Protein AF-0000000084559891 (afdb_homodimer)

pLDDT: mean 79.76, std 29.2, range [25.28, 98.94]

Structure (mmCIF, N/CA/C/O backbone):
data_AF-0000000084559891-model_v1
#
loop_
_entity.id
_entity.type
_entity.pdbx_description
1 polymer 'Uncharacterized protein'
#
loop_
_atom_site.group_PDB
_atom_site.id
_atom_site.type_symbol
_atom_site.label_atom_id
_atom_site.label_alt_id
_atom_site.label_comp_id
_atom_site.label_asym_id
_atom_site.label_entity_id
_atom_site.label_seq_id
_atom_site.pdbx_PDB_ins_code
_atom_site.Cartn_x
_atom_site.Cartn_y
_atom_site.Cartn_z
_atom_site.occupancy
_atom_site.B_iso_or_equiv
_atom_site.auth_seq_id
_atom_site.auth_comp_id
_atom_site.auth_asym_id
_atom_site.auth_atom_id
_atom_site.pdbx_PDB_model_num
ATOM 1 N N . MET A 1 1 ? 33.188 -39.812 98 1 27.23 1 MET A N 1
ATOM 2 C CA . MET A 1 1 ? 33.719 -39.062 96.875 1 27.23 1 MET A CA 1
ATOM 3 C C . MET A 1 1 ? 32.594 -38.375 96.062 1 27.23 1 MET A C 1
ATOM 5 O O . MET A 1 1 ? 31.562 -38.969 95.812 1 27.23 1 MET A O 1
ATOM 9 N N . LEU A 1 2 ? 32.625 -37.062 95.938 1 32.94 2 LEU A N 1
ATOM 10 C CA . LEU A 1 2 ? 31.688 -35.969 95.875 1 32.94 2 LEU A CA 1
ATOM 11 C C . LEU A 1 2 ? 31.062 -35.844 94.5 1 32.94 2 LEU A C 1
ATOM 13 O O . LEU A 1 2 ? 30.234 -34.969 94.25 1 32.94 2 LEU A O 1
ATOM 17 N N . PRO A 1 3 ? 31.203 -36.812 93.562 1 26.8 3 PRO A N 1
ATOM 18 C CA . PRO A 1 3 ? 31.5 -36.219 92.25 1 26.8 3 PRO A CA 1
ATOM 19 C C . PRO A 1 3 ? 30.328 -35.375 91.688 1 26.8 3 PRO A C 1
ATOM 21 O O . PRO A 1 3 ? 30.531 -34.25 91.25 1 26.8 3 PRO A O 1
ATOM 24 N N . ILE A 1 4 ? 29.344 -36 90.938 1 34.09 4 ILE A N 1
ATOM 25 C CA . ILE A 1 4 ? 29.016 -35.75 89.562 1 34.09 4 ILE A CA 1
ATOM 26 C C . ILE A 1 4 ? 27.969 -34.625 89.438 1 34.09 4 ILE A C 1
ATOM 28 O O . ILE A 1 4 ? 26.906 -34.719 90.062 1 34.09 4 ILE A O 1
ATOM 32 N N . GLY A 1 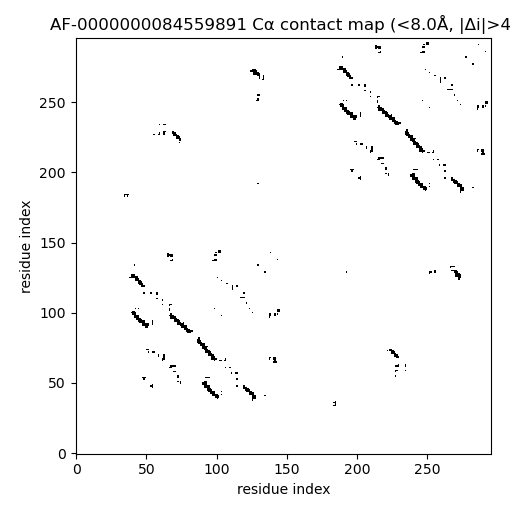5 ? 28.359 -33.438 89.188 1 30.89 5 GLY A N 1
ATOM 33 C CA . GLY A 1 5 ? 27.875 -32.062 89 1 30.89 5 GLY A CA 1
ATOM 34 C C . GLY A 1 5 ? 26.828 -31.969 87.875 1 30.89 5 GLY A C 1
ATOM 35 O O . GLY A 1 5 ? 27.125 -32.125 86.688 1 30.89 5 GLY A O 1
ATOM 36 N N . ARG A 1 6 ? 25.703 -32.719 87.875 1 33.41 6 ARG A N 1
ATOM 37 C CA . ARG A 1 6 ? 24.766 -32.812 86.75 1 33.41 6 ARG A CA 1
ATOM 38 C C . ARG A 1 6 ? 24.281 -31.438 86.312 1 33.41 6 ARG A C 1
ATOM 40 O O . ARG A 1 6 ? 23.625 -30.734 87.125 1 33.41 6 ARG A O 1
ATOM 47 N N . THR A 1 7 ? 25.125 -30.672 85.5 1 32.25 7 THR A N 1
ATOM 48 C CA . THR A 1 7 ? 24.906 -29.328 85 1 32.25 7 THR A CA 1
ATOM 49 C C . THR A 1 7 ? 23.562 -29.219 84.312 1 32.25 7 THR A C 1
ATOM 51 O O . THR A 1 7 ? 23.25 -30.062 83.438 1 32.25 7 THR A O 1
ATOM 54 N N . PHE A 1 8 ? 22.5 -28.641 84.875 1 33.22 8 PHE A N 1
ATOM 55 C CA . PHE A 1 8 ? 21.125 -28.312 84.5 1 33.22 8 PHE A CA 1
ATOM 56 C C . PHE A 1 8 ? 21.094 -27.422 83.25 1 33.22 8 PHE A C 1
ATOM 58 O O . PHE A 1 8 ? 21.516 -26.266 83.312 1 33.22 8 PHE A O 1
ATOM 65 N N . PHE A 1 9 ? 21.562 -27.953 82 1 31.22 9 PHE A N 1
ATOM 66 C CA . PHE A 1 9 ? 21.625 -27.125 80.812 1 31.22 9 PHE A CA 1
ATOM 67 C C . PHE A 1 9 ? 20.266 -26.5 80.5 1 31.22 9 PHE A C 1
ATOM 69 O O . PHE A 1 9 ? 19.266 -27.203 80.438 1 31.22 9 PHE A O 1
ATOM 76 N N . LEU A 1 10 ? 19.953 -25.25 81 1 31.03 10 LEU A N 1
ATOM 77 C CA . LEU A 1 10 ? 18.859 -24.312 80.75 1 31.03 10 LEU A CA 1
ATOM 78 C C . LEU A 1 10 ? 18.625 -24.078 79.25 1 31.03 10 LEU A C 1
ATOM 80 O O . LEU A 1 10 ? 19.5 -23.547 78.562 1 31.03 10 LEU A O 1
ATOM 84 N N . SER A 1 11 ? 18.078 -25.047 78.5 1 28.86 11 SER A N 1
ATOM 85 C CA . SER A 1 11 ? 17.781 -24.938 77.062 1 28.86 11 SER A CA 1
ATOM 86 C C . SER A 1 11 ? 16.922 -23.734 76.75 1 28.86 11 SER A C 1
ATOM 88 O O . SER A 1 11 ? 15.875 -23.531 77.375 1 28.86 11 SER A O 1
ATOM 90 N N . ALA A 1 12 ? 17.516 -22.547 76.5 1 31.31 12 ALA A N 1
ATOM 91 C CA . ALA A 1 12 ? 17 -21.25 76.062 1 31.31 12 ALA A CA 1
ATOM 92 C C . ALA A 1 12 ? 16.062 -21.422 74.875 1 31.31 12 ALA A C 1
ATOM 94 O O . ALA A 1 12 ? 16.438 -21.984 73.812 1 31.31 12 ALA A O 1
ATOM 95 N N . PHE A 1 13 ? 14.734 -21.688 75 1 31.66 13 PHE A N 1
ATOM 96 C CA . PHE A 1 13 ? 13.648 -21.734 74.062 1 31.66 13 PHE A CA 1
ATOM 97 C C . PHE A 1 13 ? 13.586 -20.453 73.25 1 31.66 13 PHE A C 1
ATOM 99 O O . PHE A 1 13 ? 13.266 -19.391 73.75 1 31.66 13 PHE A O 1
ATOM 106 N N . ILE A 1 14 ? 14.547 -20.219 72.312 1 31.77 14 ILE A N 1
ATOM 107 C CA . ILE A 1 14 ? 14.547 -19.062 71.438 1 31.77 14 ILE A CA 1
ATOM 108 C C . ILE A 1 14 ? 13.203 -18.969 70.75 1 31.77 14 ILE A C 1
ATOM 110 O O . ILE A 1 14 ? 12.797 -19.906 70 1 31.77 14 ILE A O 1
ATOM 114 N N . LEU A 1 15 ? 12.172 -18.344 71.375 1 30.77 15 LEU A N 1
ATOM 115 C CA . LEU A 1 15 ? 10.891 -17.922 70.812 1 30.77 15 LEU A CA 1
ATOM 116 C C . LEU A 1 15 ? 11.086 -17.219 69.438 1 30.77 15 LEU A C 1
ATOM 118 O O . LEU A 1 15 ? 11.719 -16.156 69.375 1 30.77 15 LEU A O 1
ATOM 122 N N . GLY A 1 16 ? 11.484 -18 68.438 1 28.14 16 GLY A N 1
ATOM 123 C CA . GLY A 1 16 ? 11.547 -17.5 67.062 1 28.14 16 GLY A CA 1
ATOM 124 C C . GLY A 1 16 ? 10.312 -16.719 66.688 1 28.14 16 GLY A C 1
ATOM 125 O O . GLY A 1 16 ? 9.203 -17.266 66.688 1 28.14 16 GLY A O 1
ATOM 126 N N . VAL A 1 17 ? 10.086 -15.453 67.188 1 30.53 17 VAL A N 1
ATOM 127 C CA . VAL A 1 17 ? 9.117 -14.477 66.688 1 30.53 17 VAL A CA 1
ATOM 128 C C . VAL A 1 17 ? 9.086 -14.492 65.188 1 30.53 17 VAL A C 1
ATOM 130 O O . VAL A 1 17 ? 10.102 -14.219 64.5 1 30.53 17 VAL A O 1
ATOM 133 N N . THR A 1 18 ? 8.461 -15.508 64.562 1 30.22 18 THR A N 1
ATOM 134 C CA . THR A 1 18 ? 8.172 -15.508 63.125 1 30.22 18 THR A CA 1
ATOM 135 C C . THR A 1 18 ? 7.566 -14.172 62.688 1 30.22 18 THR A C 1
ATOM 137 O O . THR A 1 18 ? 6.543 -13.742 63.219 1 30.22 18 THR A O 1
ATOM 140 N N . ARG A 1 19 ? 8.398 -13.094 62.562 1 27.44 19 ARG A N 1
ATOM 141 C CA . ARG A 1 19 ? 8.031 -11.867 61.875 1 27.44 19 ARG A CA 1
ATOM 142 C C . ARG A 1 19 ? 7.215 -12.172 60.625 1 27.44 19 ARG A C 1
ATOM 144 O O . ARG A 1 19 ? 7.715 -12.797 59.688 1 27.44 19 ARG A O 1
ATOM 151 N N . ARG A 1 20 ? 5.918 -12.531 60.781 1 27.78 20 ARG A N 1
ATOM 152 C CA . ARG A 1 20 ? 4.988 -12.508 59.656 1 27.78 20 ARG A CA 1
ATOM 153 C C . ARG A 1 20 ? 5.137 -11.227 58.844 1 27.78 20 ARG A C 1
ATOM 155 O O . ARG A 1 20 ? 4.77 -10.141 59.312 1 27.78 20 ARG A O 1
ATOM 162 N N . THR A 1 21 ? 6.332 -10.93 58.312 1 28.53 21 THR A N 1
ATOM 163 C CA . THR A 1 21 ? 6.406 -9.844 57.344 1 28.53 21 THR A CA 1
ATOM 164 C C . THR A 1 21 ? 5.262 -9.938 56.344 1 28.53 21 THR A C 1
ATOM 166 O O . THR A 1 21 ? 5.109 -10.953 55.656 1 28.53 21 THR A O 1
ATOM 169 N N . TYR A 1 22 ? 4.043 -9.484 56.75 1 25.28 22 TYR A N 1
ATOM 170 C CA . TYR A 1 22 ? 2.959 -9.195 55.844 1 25.28 22 TYR A CA 1
ATOM 171 C C . TYR A 1 22 ? 3.486 -8.484 54.594 1 25.28 22 TYR A C 1
ATOM 173 O O . TYR A 1 22 ? 3.998 -7.363 54.688 1 25.28 22 TYR A O 1
ATOM 181 N N . CYS A 1 23 ? 4.348 -9.18 53.812 1 27 23 CYS A N 1
ATOM 182 C CA . CYS A 1 23 ? 4.684 -8.641 52.5 1 27 23 CYS A CA 1
ATOM 183 C C . CYS A 1 23 ? 3.449 -8.062 51.812 1 27 23 CYS A C 1
ATOM 185 O O . CYS A 1 23 ? 2.529 -8.805 51.438 1 27 23 CYS A O 1
ATOM 187 N N . ILE A 1 24 ? 2.881 -6.973 52.406 1 27.27 24 ILE A N 1
ATOM 188 C CA . ILE A 1 24 ? 1.934 -6.219 51.594 1 27.27 24 ILE A CA 1
ATOM 189 C C . ILE A 1 24 ? 2.418 -6.18 50.156 1 27.27 24 ILE A C 1
ATOM 191 O O . ILE A 1 24 ? 3.463 -5.598 49.844 1 27.27 24 ILE A O 1
ATOM 195 N N . ALA A 1 25 ? 2.508 -7.328 49.531 1 26.28 25 ALA A N 1
ATOM 196 C CA . ALA A 1 25 ? 2.646 -7.254 48.062 1 26.28 25 ALA A CA 1
ATOM 197 C C . ALA A 1 25 ? 1.756 -6.156 47.5 1 26.28 25 ALA A C 1
ATOM 199 O O . ALA A 1 25 ? 0.539 -6.168 47.688 1 26.28 25 ALA A O 1
ATOM 200 N N . SER A 1 26 ? 2.223 -4.871 47.656 1 28.17 26 SER A N 1
ATOM 201 C CA . SER A 1 26 ? 1.652 -3.863 46.75 1 28.17 26 SER A CA 1
ATOM 202 C C . SER A 1 26 ? 1.294 -4.461 45.406 1 28.17 26 SER A C 1
ATOM 204 O O . SER A 1 26 ? 2.107 -5.16 44.781 1 28.17 26 SER A O 1
ATOM 206 N N . GLU A 1 27 ? 0.107 -5.066 45.312 1 29.59 27 GLU A N 1
ATOM 207 C CA . GLU A 1 27 ? -0.463 -5.227 43.969 1 29.59 27 GLU A CA 1
ATOM 208 C C . GLU A 1 27 ? -0.089 -4.059 43.062 1 29.59 27 GLU A C 1
ATOM 210 O O . GLU A 1 27 ? -0.62 -2.955 43.219 1 29.59 27 GLU A O 1
ATOM 215 N N . ILE A 1 28 ? 1.209 -3.773 43 1 27.91 28 ILE A N 1
ATOM 216 C CA . ILE A 1 28 ? 1.466 -2.906 41.875 1 27.91 28 ILE A CA 1
ATOM 217 C C . ILE A 1 28 ? 0.58 -3.32 40.688 1 27.91 28 ILE A C 1
ATOM 219 O O . ILE A 1 28 ? 0.614 -4.473 40.25 1 27.91 28 ILE A O 1
ATOM 223 N N . MET A 1 29 ? -0.714 -2.91 40.75 1 26.64 29 MET A N 1
ATOM 224 C CA . MET A 1 29 ? -1.503 -2.916 39.5 1 26.64 29 MET A CA 1
ATOM 225 C C . MET A 1 29 ? -0.603 -2.783 38.281 1 26.64 29 MET A C 1
ATOM 227 O O . MET A 1 29 ? 0.068 -1.765 38.125 1 26.64 29 MET A O 1
ATOM 231 N N . SER A 1 30 ? 0.145 -3.836 38.062 1 30.47 30 SER A N 1
ATOM 232 C CA . SER A 1 30 ? 0.613 -3.838 36.656 1 30.47 30 SER A CA 1
ATOM 233 C C . SER A 1 30 ? -0.399 -3.174 35.75 1 30.47 30 SER A C 1
ATOM 235 O O . SER A 1 30 ? -1.54 -3.629 35.625 1 30.47 30 SER A O 1
ATOM 237 N N . SER A 1 31 ? -0.641 -1.943 35.938 1 28.7 31 SER A N 1
ATOM 238 C CA . SER A 1 31 ? -1.272 -1.304 34.781 1 28.7 31 SER A CA 1
ATOM 239 C C . SER A 1 31 ? -0.83 -1.954 33.5 1 28.7 31 SER A C 1
ATOM 241 O O . SER A 1 31 ? 0.358 -1.955 33.156 1 28.7 31 SER A O 1
ATOM 243 N N . GLU A 1 32 ? -1.376 -3.199 33.344 1 30.28 32 GLU A N 1
ATOM 244 C CA . GLU A 1 32 ? -1.353 -3.568 31.938 1 30.28 32 GLU A CA 1
ATOM 245 C C . GLU A 1 32 ? -1.446 -2.336 31.047 1 30.28 32 GLU A C 1
ATOM 247 O O . GLU A 1 32 ? -2.461 -1.635 31.047 1 30.28 32 GLU A O 1
ATOM 252 N N . ILE A 1 33 ? -0.578 -1.489 31.203 1 29.47 33 ILE A N 1
ATOM 253 C CA . ILE A 1 33 ? -0.497 -0.636 30.031 1 29.47 33 ILE A CA 1
ATOM 254 C C . ILE A 1 33 ? -0.924 -1.424 28.797 1 29.47 33 ILE A C 1
ATOM 256 O O . ILE A 1 33 ? -0.263 -2.391 28.406 1 29.47 33 ILE A O 1
ATOM 260 N N . ASN A 1 34 ? -2.199 -1.775 28.719 1 29.5 34 ASN A N 1
ATOM 261 C CA . ASN A 1 34 ? -2.768 -2.057 27.406 1 29.5 34 ASN A CA 1
ATOM 262 C C . ASN A 1 34 ? -2.066 -1.259 26.312 1 29.5 34 ASN A C 1
ATOM 264 O O . ASN A 1 34 ? -2.336 -0.069 26.125 1 29.5 34 ASN A O 1
ATOM 268 N N . ALA A 1 35 ? -0.892 -1.24 26.328 1 31.28 35 ALA A N 1
ATOM 269 C CA . ALA A 1 35 ? -0.361 -0.977 24.984 1 31.28 35 ALA A CA 1
ATOM 270 C C . ALA A 1 35 ? -1.366 -1.371 23.906 1 31.28 35 ALA A C 1
ATOM 272 O O . ALA A 1 35 ? -1.545 -2.557 23.625 1 31.28 35 ALA A O 1
ATOM 273 N N . THR A 1 36 ? -2.562 -0.928 23.969 1 33.16 36 THR A N 1
ATOM 274 C CA . THR A 1 36 ? -3.402 -1.017 22.781 1 33.16 36 THR A CA 1
ATOM 275 C C . THR A 1 36 ? -2.547 -1.045 21.516 1 33.16 36 THR A C 1
ATOM 277 O O . THR A 1 36 ? -2.043 -0.009 21.078 1 33.16 36 THR A O 1
ATOM 280 N N . ASN A 1 37 ? -1.515 -1.591 21.5 1 41.03 37 ASN A N 1
ATOM 281 C CA . ASN A 1 37 ? -1.013 -1.949 20.188 1 41.03 37 ASN A CA 1
ATOM 282 C C . ASN A 1 37 ? -2.137 -2.004 19.156 1 41.03 37 ASN A C 1
ATOM 284 O O . ASN A 1 37 ? -2.852 -3.004 19.062 1 41.03 37 ASN A O 1
ATOM 288 N N . GLN A 1 38 ? -3.002 -1.072 19.172 1 47.94 38 GLN A N 1
ATOM 289 C CA . GLN A 1 38 ? -4.152 -1.061 18.266 1 47.94 38 GLN A CA 1
ATOM 290 C C . GLN A 1 38 ? -3.834 -1.785 16.969 1 47.94 38 GLN A C 1
ATOM 292 O O . GLN A 1 38 ? -3.064 -1.285 16.141 1 47.94 38 GLN A O 1
ATOM 297 N N . SER A 1 39 ? -3.686 -3.043 17.047 1 71.06 39 SER A N 1
ATOM 298 C CA . SER A 1 39 ? -3.625 -3.951 15.906 1 71.06 39 SER A CA 1
ATOM 299 C C . SER A 1 39 ? -4.566 -3.506 14.797 1 71.06 39 SER A C 1
ATOM 301 O O . SER A 1 39 ? -5.734 -3.197 15.047 1 71.06 39 SER A O 1
ATOM 303 N N . SER A 1 40 ? -3.982 -2.939 13.719 1 90.56 40 SER A N 1
ATOM 304 C CA . SER A 1 40 ? -4.758 -2.502 12.562 1 90.56 40 SER A CA 1
ATOM 305 C C . SER A 1 40 ? -5.586 -3.646 11.992 1 90.56 40 SER A C 1
ATOM 307 O O . SER A 1 40 ? -5.121 -4.789 11.93 1 90.56 40 SER A O 1
ATOM 309 N N . GLN A 1 41 ? -6.84 -3.377 11.719 1 96.19 41 GLN A N 1
ATOM 310 C CA . GLN A 1 41 ? -7.758 -4.352 11.141 1 96.19 41 GLN A CA 1
ATOM 311 C C . GLN A 1 41 ? -7.316 -4.762 9.742 1 96.19 41 GLN A C 1
ATOM 313 O O . GLN A 1 41 ? -7.605 -5.871 9.289 1 96.19 41 GLN A O 1
ATOM 318 N N . TYR A 1 42 ? -6.66 -3.875 9.109 1 98.38 42 TYR A N 1
ATOM 319 C CA . TYR A 1 42 ? -6.273 -4.094 7.723 1 98.38 42 TYR A CA 1
ATOM 320 C C . TYR A 1 42 ? -4.758 -4.012 7.562 1 98.38 42 TYR A C 1
ATOM 322 O O . TYR A 1 42 ? -4.07 -3.412 8.391 1 98.38 42 TYR A O 1
ATOM 330 N N . SER A 1 43 ? -4.242 -4.664 6.508 1 98.56 43 SER A N 1
ATOM 331 C CA . SER A 1 43 ? -2.814 -4.668 6.211 1 98.56 43 SER A CA 1
ATOM 332 C C . SER A 1 43 ? -2.561 -4.539 4.711 1 98.56 43 SER A C 1
ATOM 334 O O . SER A 1 43 ? -3.354 -5.02 3.9 1 98.56 43 SER A O 1
ATOM 336 N N . ALA A 1 44 ? -1.512 -3.879 4.398 1 98.81 44 ALA A N 1
ATOM 337 C CA . ALA A 1 44 ? -0.877 -3.977 3.088 1 98.81 44 ALA A CA 1
ATOM 338 C C . ALA A 1 44 ? 0.241 -5.016 3.094 1 98.81 44 ALA A C 1
ATOM 340 O O . ALA A 1 44 ? 1.108 -4.996 3.971 1 98.81 44 ALA A O 1
ATOM 341 N N . VAL A 1 45 ? 0.211 -5.926 2.15 1 98.88 45 VAL A N 1
ATOM 342 C CA . VAL A 1 45 ? 1.192 -7 2.09 1 98.88 45 VAL A CA 1
ATOM 343 C C . VAL A 1 45 ? 2.023 -6.875 0.815 1 98.88 45 VAL A C 1
ATOM 345 O O . VAL A 1 45 ? 1.475 -6.84 -0.289 1 98.88 45 VAL A O 1
ATOM 348 N N . TYR A 1 46 ? 3.266 -6.816 1.019 1 98.88 46 TYR A N 1
ATOM 349 C CA . TYR A 1 46 ? 4.203 -6.695 -0.093 1 98.88 46 TYR A CA 1
ATOM 350 C C . TYR A 1 46 ? 4.836 -8.039 -0.421 1 98.88 46 TYR A C 1
ATOM 352 O O . TYR A 1 46 ? 5.301 -8.75 0.475 1 98.88 46 TYR A O 1
ATOM 360 N N . VAL A 1 47 ? 4.84 -8.367 -1.688 1 98.88 47 VAL A N 1
ATOM 361 C CA . VAL A 1 47 ? 5.414 -9.602 -2.213 1 98.88 47 VAL A CA 1
ATOM 362 C C . VAL A 1 47 ? 6.195 -9.305 -3.492 1 98.88 47 VAL A C 1
ATOM 364 O O . VAL A 1 47 ? 5.688 -8.633 -4.395 1 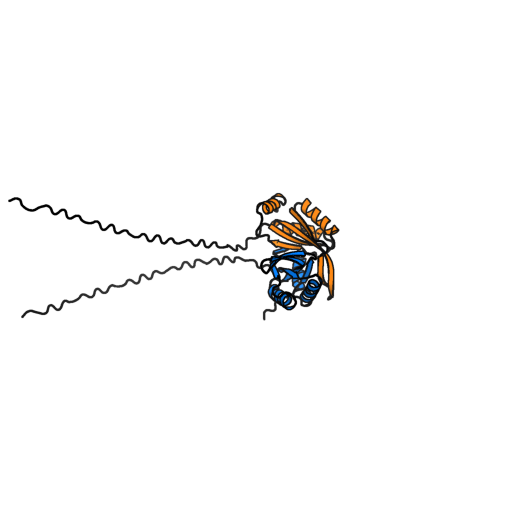98.88 47 VAL A O 1
ATOM 367 N N . THR A 1 48 ? 7.391 -9.75 -3.594 1 98.75 48 THR A N 1
ATOM 368 C CA . THR A 1 48 ? 8.109 -9.672 -4.859 1 98.75 48 THR A CA 1
ATOM 369 C C . THR A 1 48 ? 8.008 -10.992 -5.625 1 98.75 48 THR A C 1
ATOM 371 O O . THR A 1 48 ? 7.926 -12.062 -5.016 1 98.75 48 THR A O 1
ATOM 374 N N . THR A 1 49 ? 7.965 -10.898 -6.902 1 98.81 49 THR A N 1
ATOM 375 C CA . THR A 1 49 ? 7.949 -12.062 -7.785 1 98.81 49 THR A CA 1
ATOM 376 C C . THR A 1 49 ? 8.992 -11.914 -8.891 1 98.81 49 THR A C 1
ATOM 378 O O . THR A 1 49 ? 9.453 -10.805 -9.18 1 98.81 49 THR A O 1
ATOM 381 N N . PRO A 1 50 ? 9.336 -12.992 -9.594 1 98.31 50 PRO A N 1
ATOM 382 C CA . PRO A 1 50 ? 10.367 -12.906 -10.625 1 98.31 50 PRO A CA 1
ATOM 383 C C . PRO A 1 50 ? 9.93 -12.094 -11.836 1 98.31 50 PRO A C 1
ATOM 385 O O . PRO A 1 50 ? 10.773 -11.57 -12.57 1 98.31 50 PRO A O 1
ATOM 388 N N . ASN A 1 51 ? 8.602 -12.062 -12.102 1 98.25 51 ASN A N 1
ATOM 389 C CA . ASN A 1 51 ? 8.07 -11.273 -13.203 1 98.25 51 ASN A CA 1
ATOM 390 C C . ASN A 1 51 ? 6.574 -11.016 -13.031 1 98.25 51 ASN A C 1
ATOM 392 O O . ASN A 1 51 ? 5.961 -11.484 -12.07 1 98.25 51 ASN A O 1
ATOM 396 N N . GLU A 1 52 ? 6.047 -10.273 -13.969 1 98.56 52 GLU A N 1
ATOM 397 C CA . GLU A 1 52 ? 4.656 -9.852 -13.883 1 98.56 52 GLU A CA 1
ATOM 398 C C . GLU A 1 52 ? 3.707 -11.031 -14.062 1 98.56 52 GLU A C 1
ATOM 400 O O . GLU A 1 52 ? 2.633 -11.07 -13.453 1 98.56 52 GLU A O 1
ATOM 405 N N . ASP A 1 53 ? 4.07 -12 -14.891 1 98.56 53 ASP A N 1
ATOM 406 C CA . ASP A 1 53 ? 3.203 -13.148 -15.133 1 98.56 53 ASP A CA 1
ATOM 407 C C . ASP A 1 53 ? 2.975 -13.945 -13.852 1 98.56 53 ASP A C 1
ATOM 409 O O . ASP A 1 53 ? 1.842 -14.32 -13.539 1 98.56 53 ASP A O 1
ATOM 413 N N . VAL A 1 54 ? 4.055 -14.188 -13.148 1 98.81 54 VAL A N 1
ATOM 414 C CA . VAL A 1 54 ? 3.947 -14.898 -11.875 1 98.81 54 VAL A CA 1
ATOM 415 C C . VAL A 1 54 ? 3.125 -14.07 -10.891 1 98.81 54 VAL A C 1
ATOM 417 O O . VAL A 1 54 ? 2.281 -14.609 -10.172 1 98.81 54 VAL A O 1
ATOM 420 N N . ALA A 1 55 ? 3.373 -12.773 -10.852 1 98.88 55 ALA A N 1
ATOM 421 C CA . ALA A 1 55 ? 2.621 -11.875 -9.984 1 98.88 55 ALA A CA 1
ATOM 422 C C . ALA A 1 55 ? 1.124 -11.961 -10.266 1 98.88 55 ALA A C 1
ATOM 424 O O . ALA A 1 55 ? 0.317 -12.086 -9.344 1 98.88 55 ALA A O 1
ATOM 425 N N . LYS A 1 56 ? 0.772 -11.914 -11.531 1 98.81 56 LYS A N 1
ATOM 426 C CA . LYS A 1 56 ? -0.632 -11.961 -11.93 1 98.81 56 LYS A CA 1
ATOM 427 C C . LYS A 1 56 ? -1.274 -13.281 -11.508 1 98.81 56 LYS A C 1
ATOM 429 O O . LYS A 1 56 ? -2.393 -13.297 -10.984 1 98.81 56 LYS A O 1
ATOM 434 N N . LYS A 1 57 ? -0.534 -14.297 -11.719 1 98.81 57 LYS A N 1
ATOM 435 C CA . LYS A 1 57 ? -1.055 -15.609 -11.344 1 98.81 57 LYS A CA 1
ATOM 436 C C . LYS A 1 57 ? -1.347 -15.68 -9.852 1 98.81 57 LYS A C 1
ATOM 438 O O . LYS A 1 57 ? -2.428 -16.109 -9.445 1 98.81 57 LYS A O 1
ATOM 443 N N . ILE A 1 58 ? -0.449 -15.273 -9.094 1 98.88 58 ILE A N 1
ATOM 444 C CA . ILE A 1 58 ? -0.603 -15.312 -7.641 1 98.88 58 ILE A CA 1
ATOM 445 C C . ILE A 1 58 ? -1.732 -14.383 -7.215 1 98.88 58 ILE A C 1
ATOM 447 O O . ILE A 1 58 ? -2.576 -14.75 -6.395 1 98.88 58 ILE A O 1
ATOM 451 N N . ALA A 1 59 ? -1.749 -13.188 -7.766 1 98.88 59 ALA A N 1
ATOM 452 C CA . ALA A 1 59 ? -2.768 -12.203 -7.418 1 98.88 59 ALA A CA 1
ATOM 453 C C . ALA A 1 59 ? -4.164 -12.711 -7.758 1 98.88 59 ALA A C 1
ATOM 455 O O . ALA A 1 59 ? -5.098 -12.562 -6.965 1 98.88 59 ALA A O 1
ATOM 456 N N . HIS A 1 60 ? -4.285 -13.328 -8.953 1 98.81 60 HIS A N 1
ATOM 457 C CA . HIS A 1 60 ? -5.562 -13.906 -9.344 1 98.81 60 HIS A CA 1
ATOM 458 C C . HIS A 1 60 ? -6.051 -14.922 -8.32 1 98.81 60 HIS A C 1
ATOM 460 O O . HIS A 1 60 ? -7.219 -14.898 -7.922 1 98.81 60 HIS A O 1
ATOM 466 N N . GLY A 1 61 ? -5.184 -15.766 -7.93 1 98.69 61 GLY A N 1
ATOM 467 C CA . GLY A 1 61 ? -5.547 -16.781 -6.957 1 98.69 61 GLY A CA 1
ATOM 468 C C . GLY A 1 61 ? -5.945 -16.203 -5.613 1 98.69 61 GLY A C 1
ATOM 469 O O . GLY A 1 61 ? -6.934 -16.625 -5.016 1 98.69 61 GLY A O 1
ATOM 470 N N . LEU A 1 62 ? -5.184 -15.266 -5.121 1 98.88 62 LEU A N 1
ATOM 471 C CA . LEU A 1 62 ? -5.445 -14.656 -3.822 1 98.88 62 LEU A CA 1
ATOM 472 C C . LEU A 1 62 ? -6.812 -13.977 -3.807 1 98.88 62 LEU A C 1
ATOM 474 O O . LEU A 1 62 ? -7.559 -14.094 -2.83 1 98.88 62 LEU A O 1
ATOM 478 N N . VAL A 1 63 ? -7.129 -13.219 -4.859 1 98.81 63 VAL A N 1
ATOM 479 C CA . VAL A 1 63 ? -8.398 -12.508 -4.953 1 98.81 63 VAL A CA 1
ATOM 480 C C . VAL A 1 63 ? -9.539 -13.508 -5.117 1 98.81 63 VAL A C 1
ATOM 482 O O . VAL A 1 63 ? -10.578 -13.391 -4.461 1 98.81 63 VAL A O 1
ATOM 485 N N . LYS A 1 64 ? -9.336 -14.484 -5.887 1 98.19 64 LYS A N 1
ATOM 486 C CA . LYS A 1 64 ? -10.352 -15.508 -6.125 1 98.19 64 LYS A CA 1
ATOM 487 C C . LYS A 1 64 ? -10.688 -16.25 -4.836 1 98.19 64 LYS A C 1
ATOM 489 O O . LYS A 1 64 ? -11.859 -16.516 -4.555 1 98.19 64 LYS A O 1
ATOM 494 N N . GLU A 1 65 ? -9.664 -16.562 -4.078 1 97.69 65 GLU A N 1
ATOM 495 C CA . GLU A 1 65 ? -9.844 -17.328 -2.842 1 97.69 65 GLU A CA 1
ATOM 496 C C . GLU A 1 65 ? -10.234 -16.422 -1.685 1 97.69 65 GLU A C 1
ATOM 498 O O . GLU A 1 65 ? -10.328 -16.859 -0.539 1 97.69 65 GLU A O 1
ATOM 503 N N . LYS A 1 66 ? -10.375 -15.141 -1.957 1 98.06 66 LYS A N 1
ATOM 504 C CA . LYS A 1 66 ? -10.812 -14.148 -0.983 1 98.06 66 LYS A CA 1
ATOM 505 C C . LYS A 1 66 ? -9.805 -14.008 0.154 1 98.06 66 LYS A C 1
ATOM 507 O O . LYS A 1 66 ? -10.188 -13.859 1.316 1 98.06 66 LYS A O 1
ATOM 512 N N . LEU A 1 6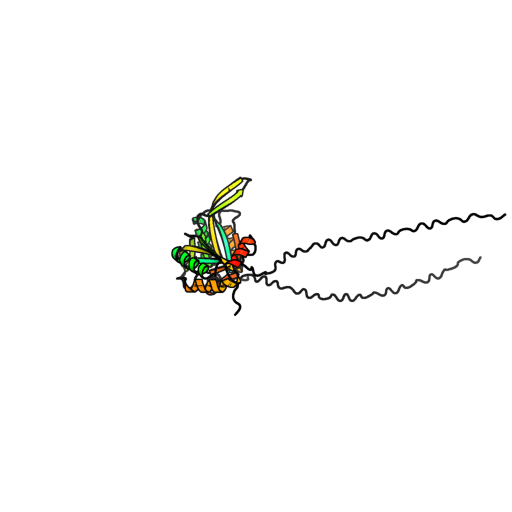7 ? -8.562 -14.133 -0.159 1 98.62 67 LEU A N 1
ATOM 513 C CA . LEU A 1 67 ? -7.484 -13.922 0.8 1 98.62 67 LEU A CA 1
ATOM 514 C C . LEU A 1 67 ? -6.984 -12.484 0.753 1 98.62 67 LEU A C 1
ATOM 516 O O . LEU A 1 67 ? -6.352 -12.016 1.7 1 98.62 67 LEU A O 1
ATOM 520 N N . ALA A 1 68 ? -7.215 -11.812 -0.349 1 98.88 68 ALA A N 1
ATOM 521 C CA . ALA A 1 68 ? -6.965 -10.391 -0.567 1 98.88 68 ALA A CA 1
ATOM 522 C C . ALA A 1 68 ? -8.125 -9.742 -1.32 1 98.88 68 ALA A C 1
ATOM 524 O O . ALA A 1 68 ? -8.734 -10.367 -2.191 1 98.88 68 ALA A O 1
ATOM 525 N N . ALA A 1 69 ? -8.391 -8.492 -0.966 1 98.81 69 ALA A N 1
ATOM 526 C CA . ALA A 1 69 ? -9.445 -7.766 -1.671 1 98.81 69 ALA A CA 1
ATOM 527 C C . ALA A 1 69 ? -8.977 -7.336 -3.061 1 98.81 69 ALA A C 1
ATOM 529 O O . ALA A 1 69 ? -9.766 -7.332 -4.012 1 98.81 69 ALA A O 1
ATOM 530 N N . CYS A 1 70 ? -7.758 -6.961 -3.117 1 98.75 70 CYS A N 1
ATOM 531 C CA . CYS A 1 70 ? -7.16 -6.52 -4.371 1 98.75 70 CYS A CA 1
ATOM 532 C C . CYS A 1 70 ? -5.637 -6.598 -4.305 1 98.75 70 CYS A C 1
ATOM 534 O O . CYS A 1 70 ? -5.07 -6.84 -3.24 1 98.75 70 CYS A O 1
ATOM 536 N N . ALA A 1 71 ? -5.016 -6.402 -5.453 1 98.88 71 ALA A N 1
ATOM 537 C CA . ALA A 1 71 ? -3.564 -6.348 -5.59 1 98.88 71 ALA A CA 1
ATOM 538 C C . ALA A 1 71 ? -3.15 -5.301 -6.621 1 98.88 71 ALA A C 1
ATOM 540 O O . ALA A 1 71 ? -3.781 -5.172 -7.672 1 98.88 71 ALA A O 1
ATOM 541 N N . ASN A 1 72 ? -2.137 -4.547 -6.246 1 98.88 72 ASN A N 1
ATOM 542 C CA . ASN A 1 72 ? -1.41 -3.715 -7.199 1 98.88 72 ASN A CA 1
ATOM 543 C C . ASN A 1 72 ? -0.065 -4.332 -7.57 1 98.88 72 ASN A C 1
ATOM 545 O O . ASN A 1 72 ? 0.709 -4.719 -6.695 1 98.88 72 ASN A O 1
ATOM 549 N N . ILE A 1 73 ? 0.201 -4.422 -8.875 1 98.94 73 ILE A N 1
ATOM 550 C CA . ILE A 1 73 ? 1.475 -4.953 -9.344 1 98.94 73 ILE A CA 1
ATOM 551 C C . 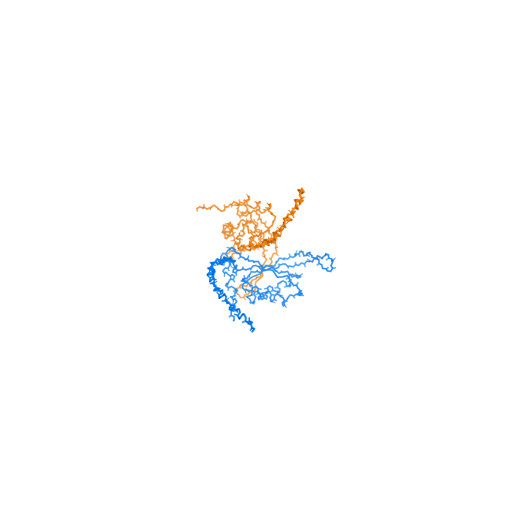ILE A 1 73 ? 2.309 -3.828 -9.953 1 98.94 73 ILE A C 1
ATOM 553 O O . ILE A 1 73 ? 1.898 -3.199 -10.93 1 98.94 73 ILE A O 1
ATOM 557 N N . ILE A 1 74 ? 3.404 -3.525 -9.344 1 98.81 74 ILE A N 1
ATOM 558 C CA . ILE A 1 74 ? 4.391 -2.57 -9.844 1 98.81 74 ILE A CA 1
ATOM 559 C C . ILE A 1 74 ? 5.438 -3.299 -10.688 1 98.81 74 ILE A C 1
ATOM 561 O O . ILE A 1 74 ? 6.215 -4.102 -10.164 1 98.81 74 ILE A O 1
ATOM 565 N N . PRO A 1 75 ? 5.504 -3 -11.938 1 98.19 75 PRO A N 1
ATOM 566 C CA . PRO A 1 75 ? 6.441 -3.717 -12.812 1 98.19 75 PRO A CA 1
ATOM 567 C C . PRO A 1 75 ? 7.848 -3.127 -12.773 1 98.19 75 PRO A C 1
ATOM 569 O O . PRO A 1 75 ? 8.055 -2.043 -12.227 1 98.19 75 PRO A O 1
ATOM 572 N N . LYS A 1 76 ? 8.867 -3.869 -13.281 1 96.88 76 LYS A N 1
ATOM 573 C CA . LYS A 1 76 ? 10.219 -3.42 -13.586 1 96.88 76 LYS A CA 1
ATOM 574 C C . LYS A 1 76 ? 10.938 -2.92 -12.336 1 96.88 76 LYS A C 1
ATOM 576 O O . LYS A 1 76 ? 11.633 -1.903 -12.375 1 96.88 76 LYS A O 1
ATOM 581 N N . VAL A 1 77 ? 10.742 -3.533 -11.305 1 98.06 77 VAL A N 1
ATOM 582 C CA . VAL A 1 77 ? 11.5 -3.27 -10.086 1 98.06 77 VAL A CA 1
ATOM 583 C C . VAL A 1 77 ? 12.867 -3.945 -10.172 1 98.06 77 VAL A C 1
ATOM 585 O O . VAL A 1 77 ? 12.969 -5.102 -10.594 1 98.06 77 VAL A O 1
ATOM 588 N N . THR A 1 78 ? 13.883 -3.225 -9.867 1 98.44 78 THR A N 1
ATOM 589 C CA . THR A 1 78 ? 15.219 -3.809 -9.766 1 98.44 78 THR A CA 1
ATOM 590 C C . THR A 1 78 ? 15.539 -4.16 -8.312 1 98.44 78 THR A C 1
ATOM 592 O O . THR A 1 78 ? 15.5 -3.297 -7.434 1 98.44 78 THR A O 1
ATOM 595 N N . SER A 1 79 ? 15.773 -5.449 -8.078 1 97.56 79 SER A N 1
ATOM 596 C CA . SER A 1 79 ? 16.156 -5.922 -6.754 1 97.56 79 SER A CA 1
ATOM 597 C C . SER A 1 79 ? 17.656 -6.176 -6.672 1 97.56 79 SER A C 1
ATOM 599 O O . SER A 1 79 ? 18.219 -6.852 -7.535 1 97.56 79 SER A O 1
ATOM 601 N N . ILE A 1 80 ? 18.312 -5.586 -5.656 1 98.5 80 ILE A N 1
ATOM 602 C CA . ILE A 1 80 ? 19.734 -5.746 -5.402 1 98.5 80 ILE A CA 1
ATOM 603 C C . ILE A 1 80 ? 19.953 -6.449 -4.062 1 98.5 80 ILE A C 1
ATOM 605 O O . ILE A 1 80 ? 19.359 -6.062 -3.053 1 98.5 80 ILE A O 1
ATOM 609 N N . TYR A 1 81 ? 20.688 -7.473 -4.059 1 96.69 81 TYR A N 1
ATOM 610 C CA . TYR A 1 81 ? 20.922 -8.266 -2.855 1 96.69 81 TYR A CA 1
ATOM 611 C C . TYR A 1 81 ? 22.219 -9.055 -2.961 1 96.69 81 TYR A C 1
ATOM 613 O O . TYR A 1 81 ? 22.797 -9.164 -4.043 1 96.69 81 TYR A O 1
ATOM 621 N N . GLU A 1 82 ? 22.719 -9.547 -1.806 1 97.12 82 GLU A N 1
ATOM 622 C CA . GLU A 1 82 ? 23.891 -10.398 -1.761 1 97.12 82 GLU A CA 1
ATOM 623 C C . GLU A 1 82 ? 23.5 -11.875 -1.695 1 97.12 82 GLU A C 1
ATOM 625 O O . GLU A 1 82 ? 22.656 -12.258 -0.892 1 97.12 82 GLU A O 1
ATOM 630 N N . TRP A 1 83 ? 24.031 -12.594 -2.623 1 92.31 83 TRP A N 1
ATOM 631 C CA . TRP A 1 83 ? 23.875 -14.047 -2.658 1 92.31 83 TRP A CA 1
ATOM 632 C C . TRP A 1 83 ? 25.188 -14.727 -3.041 1 92.31 83 TRP A C 1
ATOM 634 O O . TRP A 1 83 ? 25.797 -14.375 -4.055 1 92.31 83 TRP A O 1
ATOM 644 N N . GLU A 1 84 ? 25.625 -15.719 -2.16 1 93.81 84 GLU A N 1
ATOM 645 C CA . GLU A 1 84 ? 26.891 -16.422 -2.355 1 93.81 84 GLU A CA 1
ATOM 646 C C . GLU A 1 84 ? 28.062 -15.453 -2.486 1 93.81 84 GLU A C 1
ATOM 648 O O . GLU A 1 84 ? 28.859 -15.57 -3.41 1 93.81 84 GLU A O 1
ATOM 653 N N . ASN A 1 85 ? 27.984 -14.406 -1.77 1 96.19 85 ASN A N 1
ATOM 654 C CA . ASN A 1 85 ? 29.047 -13.422 -1.604 1 96.19 85 ASN A CA 1
ATOM 655 C C . ASN A 1 85 ? 29.188 -12.539 -2.844 1 96.19 85 ASN A C 1
ATOM 657 O O . ASN A 1 85 ? 30.25 -11.961 -3.078 1 96.19 85 ASN A O 1
ATOM 661 N N . LYS A 1 86 ? 28.188 -12.539 -3.588 1 97.56 86 LYS A N 1
ATOM 662 C CA . LYS A 1 86 ? 28.156 -11.648 -4.742 1 97.56 86 LYS A CA 1
ATOM 663 C C . LYS A 1 86 ? 26.922 -10.758 -4.711 1 97.56 86 LYS A C 1
ATOM 665 O O . LYS A 1 86 ? 25.844 -11.195 -4.285 1 97.56 86 LYS A O 1
ATOM 670 N N . ILE A 1 87 ? 27.141 -9.492 -5.219 1 97.94 87 ILE A N 1
ATOM 671 C CA . ILE A 1 87 ? 26.016 -8.594 -5.359 1 97.94 87 ILE A CA 1
ATOM 672 C C . ILE A 1 87 ? 25.234 -8.922 -6.637 1 97.94 87 ILE A C 1
ATOM 674 O O . ILE A 1 87 ? 25.828 -8.969 -7.723 1 97.94 87 ILE A O 1
ATOM 678 N N . ASN A 1 88 ? 24 -9.25 -6.484 1 97.25 88 ASN A N 1
ATOM 679 C CA . ASN A 1 88 ? 23.109 -9.602 -7.598 1 97.25 88 ASN A CA 1
ATOM 680 C C . ASN A 1 88 ? 22.094 -8.5 -7.875 1 97.25 88 ASN A C 1
ATOM 682 O O . ASN A 1 88 ? 21.734 -7.746 -6.969 1 97.25 88 ASN A O 1
ATOM 686 N N . GLU A 1 89 ? 21.734 -8.328 -9.211 1 97.81 89 GLU A N 1
ATOM 687 C CA . GLU A 1 89 ? 20.656 -7.445 -9.664 1 97.81 89 GLU A CA 1
ATOM 688 C C . GLU A 1 89 ? 19.641 -8.203 -10.523 1 97.81 89 GLU A C 1
ATOM 690 O O . GLU A 1 89 ? 20 -8.773 -11.555 1 97.81 89 GLU A O 1
ATOM 695 N N . ASP A 1 90 ? 18.375 -8.188 -10.062 1 96.94 90 ASP A N 1
ATOM 696 C CA . ASP A 1 90 ? 17.328 -8.883 -10.805 1 96.94 90 ASP A CA 1
ATOM 697 C C . ASP A 1 90 ? 16.156 -7.961 -11.102 1 96.94 90 ASP A C 1
ATOM 699 O O . ASP A 1 90 ? 15.812 -7.105 -10.281 1 96.94 90 ASP A O 1
ATOM 703 N N . SER A 1 91 ? 15.586 -8.094 -12.297 1 98.19 91 SER A N 1
ATOM 704 C CA . SER A 1 91 ? 14.305 -7.477 -12.617 1 98.19 91 SER A CA 1
ATOM 705 C C . SER A 1 91 ? 13.141 -8.273 -12.031 1 98.19 91 SER A C 1
ATOM 707 O O . SER A 1 91 ? 13.016 -9.469 -12.289 1 98.19 91 SER A O 1
ATOM 709 N N . GLU A 1 92 ? 12.367 -7.59 -11.203 1 98.38 92 GLU A N 1
ATOM 710 C CA . GLU A 1 92 ? 11.242 -8.234 -10.523 1 98.38 92 GLU A CA 1
ATOM 711 C C . GLU A 1 92 ? 9.977 -7.391 -10.641 1 98.38 92 GLU A C 1
ATOM 713 O O . GLU A 1 92 ? 9.992 -6.316 -11.242 1 98.38 92 GLU A O 1
ATOM 718 N N . ALA A 1 93 ? 8.883 -7.984 -10.211 1 98.81 93 ALA A N 1
ATOM 719 C CA . ALA A 1 93 ? 7.645 -7.25 -9.961 1 98.81 93 ALA A CA 1
ATOM 720 C C . ALA A 1 93 ? 7.316 -7.211 -8.477 1 98.81 93 ALA A C 1
ATOM 722 O O . ALA A 1 93 ? 7.566 -8.18 -7.754 1 98.81 93 ALA A O 1
ATOM 723 N N . LEU A 1 94 ? 6.82 -6.066 -8.078 1 98.88 94 LEU A N 1
ATOM 724 C CA . LEU A 1 94 ? 6.41 -5.891 -6.688 1 98.88 94 LEU A CA 1
ATOM 725 C C . LEU A 1 94 ? 4.891 -5.816 -6.578 1 98.88 94 LEU A C 1
ATOM 727 O O . LEU A 1 94 ? 4.246 -5.055 -7.305 1 98.88 94 LEU A O 1
ATOM 731 N N . MET A 1 95 ? 4.395 -6.668 -5.723 1 98.94 95 MET A N 1
ATOM 732 C CA . MET A 1 95 ? 2.957 -6.668 -5.457 1 98.94 95 MET A CA 1
ATOM 733 C C . MET A 1 95 ? 2.646 -5.969 -4.141 1 98.94 95 MET A C 1
ATOM 735 O O . MET A 1 95 ? 3.396 -6.102 -3.17 1 98.94 95 MET A O 1
ATOM 739 N N . MET A 1 96 ? 1.548 -5.207 -4.105 1 98.88 96 MET A N 1
ATOM 740 C CA . MET A 1 96 ? 0.95 -4.68 -2.881 1 98.88 96 MET A CA 1
ATOM 741 C C . MET A 1 96 ? -0.497 -5.141 -2.74 1 98.88 96 MET A C 1
ATOM 743 O O . MET A 1 96 ? -1.376 -4.664 -3.463 1 98.88 96 MET A O 1
ATOM 747 N N . MET A 1 97 ? -0.78 -6.02 -1.814 1 98.81 97 MET A N 1
ATOM 748 C CA . MET A 1 97 ? -2.121 -6.535 -1.552 1 98.81 97 MET A CA 1
ATOM 749 C C . MET A 1 97 ? -2.754 -5.82 -0.363 1 98.81 97 MET A C 1
ATOM 751 O O . MET A 1 97 ? -2.055 -5.406 0.563 1 98.81 97 MET A O 1
ATOM 755 N N . LYS A 1 98 ? -4.012 -5.684 -0.43 1 98.88 98 LYS A N 1
ATOM 756 C CA . LYS A 1 98 ? -4.785 -5.203 0.712 1 98.88 98 LYS A CA 1
ATOM 757 C C . LYS A 1 98 ? -5.707 -6.293 1.25 1 98.88 98 LYS A C 1
ATOM 759 O O . LYS A 1 98 ? -6.445 -6.922 0.488 1 98.88 98 LYS A O 1
ATOM 764 N N . THR A 1 99 ? -5.645 -6.516 2.525 1 98.75 99 THR A N 1
ATOM 765 C CA . THR A 1 99 ? -6.426 -7.594 3.125 1 98.75 99 THR A CA 1
ATOM 766 C C . THR A 1 99 ? -6.719 -7.297 4.594 1 98.75 99 THR A C 1
ATOM 768 O O . THR A 1 99 ? -6.395 -6.219 5.09 1 98.75 99 THR A O 1
ATOM 771 N N . ARG A 1 100 ? -7.445 -8.195 5.164 1 98.12 100 ARG A N 1
ATOM 772 C CA . ARG A 1 100 ? -7.57 -8.188 6.617 1 98.12 100 ARG A CA 1
ATOM 773 C C . ARG A 1 100 ? -6.285 -8.672 7.281 1 98.12 100 ARG A C 1
ATOM 775 O O . ARG A 1 100 ? -5.684 -9.648 6.844 1 98.12 100 ARG A O 1
ATOM 782 N N . THR A 1 101 ? -6 -7.949 8.352 1 97.94 101 THR A N 1
ATOM 783 C CA . THR A 1 101 ? -4.797 -8.344 9.078 1 97.94 101 THR A CA 1
ATOM 784 C C . THR A 1 101 ? -4.895 -9.797 9.531 1 97.94 101 THR A C 1
ATOM 786 O O . THR A 1 101 ? -3.904 -10.523 9.508 1 97.94 101 THR A O 1
ATOM 789 N N . SER A 1 102 ? -6.023 -10.266 9.898 1 97.31 102 SER A N 1
ATOM 790 C CA . SER A 1 102 ? -6.234 -11.617 10.391 1 97.31 102 SER A CA 1
ATOM 791 C C . SER A 1 102 ? -6 -12.648 9.289 1 97.31 102 SER A C 1
ATOM 793 O O . SER A 1 102 ? -5.852 -13.844 9.57 1 97.31 102 SER A O 1
ATOM 795 N N . LYS A 1 103 ? -5.965 -12.266 8.047 1 98.19 103 LYS A N 1
ATOM 796 C CA . LYS A 1 103 ? -5.84 -13.18 6.918 1 98.19 103 LYS A CA 1
ATOM 797 C C . LYS A 1 103 ? -4.398 -13.258 6.426 1 98.19 103 LYS A C 1
ATOM 799 O O . LYS A 1 103 ? -4.086 -14.031 5.52 1 98.19 103 LYS A O 1
ATOM 804 N N . VAL A 1 104 ? -3.5 -12.555 7.023 1 98.38 104 VAL A N 1
ATOM 805 C CA . VAL A 1 104 ? -2.141 -12.422 6.512 1 98.38 104 VAL A CA 1
ATOM 806 C C . VAL A 1 104 ? -1.438 -13.773 6.539 1 98.38 104 VAL A C 1
ATOM 808 O O . VAL A 1 104 ? -0.712 -14.117 5.602 1 98.38 104 VAL A O 1
ATOM 811 N N . ASP A 1 105 ? -1.676 -14.539 7.535 1 98.38 105 ASP A N 1
ATOM 812 C CA . ASP A 1 105 ? -1.026 -15.844 7.621 1 98.38 105 ASP A CA 1
ATOM 813 C C . ASP A 1 105 ? -1.493 -16.766 6.5 1 98.38 105 ASP A C 1
ATOM 815 O O . ASP A 1 105 ? -0.682 -17.453 5.879 1 98.38 105 ASP A O 1
ATOM 819 N N . GLU A 1 106 ? -2.773 -16.797 6.293 1 98.56 106 GLU A N 1
ATOM 820 C CA . GLU A 1 106 ? -3.307 -17.625 5.211 1 98.56 106 GLU A CA 1
ATOM 821 C C . GLU A 1 106 ? -2.828 -17.125 3.852 1 98.56 106 GLU A C 1
ATOM 823 O O . GLU A 1 106 ? -2.5 -17.922 2.971 1 98.56 106 GLU A O 1
ATOM 828 N N . LEU A 1 107 ? -2.855 -15.828 3.676 1 98.75 107 LEU A N 1
ATOM 829 C CA . LEU A 1 107 ? -2.316 -15.227 2.461 1 98.75 107 LEU A CA 1
ATOM 830 C C . LEU A 1 107 ? -0.863 -15.633 2.248 1 98.75 107 LEU A C 1
ATOM 832 O O . LEU A 1 107 ? -0.481 -16.031 1.144 1 98.75 107 LEU A O 1
ATOM 836 N N . THR A 1 108 ? -0.078 -15.57 3.273 1 98.88 108 THR A N 1
ATOM 837 C CA . THR A 1 108 ? 1.336 -15.922 3.227 1 98.88 108 THR A CA 1
ATOM 838 C C . THR A 1 108 ? 1.513 -17.391 2.828 1 98.88 108 THR A C 1
ATOM 840 O O . THR A 1 108 ? 2.352 -17.703 1.985 1 98.88 108 THR A O 1
ATOM 843 N N . ALA A 1 109 ? 0.729 -18.25 3.383 1 98.75 109 ALA A N 1
ATOM 844 C CA . ALA A 1 109 ? 0.792 -19.672 3.053 1 98.75 109 ALA A CA 1
ATOM 845 C C . ALA A 1 109 ? 0.489 -19.906 1.575 1 98.75 109 ALA A C 1
ATOM 847 O O . ALA A 1 109 ? 1.162 -20.703 0.916 1 98.75 109 ALA A O 1
ATOM 848 N N . TYR A 1 110 ? -0.525 -19.234 1.109 1 98.81 110 TYR A N 1
ATOM 849 C CA . TYR A 1 110 ? -0.878 -19.359 -0.3 1 98.81 110 TYR A CA 1
ATOM 850 C C . TYR A 1 110 ? 0.28 -18.938 -1.192 1 98.81 110 TYR A C 1
ATOM 852 O O . TYR A 1 110 ? 0.614 -19.625 -2.16 1 98.81 110 TYR A O 1
ATOM 860 N N . VAL A 1 111 ? 0.876 -17.75 -0.884 1 98.94 111 VAL A N 1
ATOM 861 C CA . VAL A 1 111 ? 1.986 -17.234 -1.681 1 98.94 111 VAL A CA 1
ATOM 862 C C . VAL A 1 111 ? 3.137 -18.234 -1.67 1 98.94 111 VAL A C 1
ATOM 864 O O . VAL A 1 111 ? 3.701 -18.562 -2.721 1 98.94 111 VAL A O 1
ATOM 867 N N . LYS A 1 112 ? 3.475 -18.75 -0.554 1 98.81 112 LYS A N 1
ATOM 868 C CA . LYS A 1 112 ? 4.57 -19.703 -0.429 1 98.81 112 LYS A CA 1
ATOM 869 C C . LYS A 1 112 ? 4.316 -20.938 -1.285 1 98.81 112 LYS A C 1
ATOM 871 O O . LYS A 1 112 ? 5.238 -21.484 -1.898 1 98.81 112 LYS A O 1
ATOM 876 N N . ALA A 1 113 ? 3.107 -21.344 -1.339 1 98.69 113 ALA A N 1
ATOM 877 C CA . ALA A 1 113 ? 2.748 -22.562 -2.062 1 98.69 113 ALA A CA 1
ATOM 878 C C . ALA A 1 113 ? 2.777 -22.328 -3.57 1 98.69 113 ALA A C 1
ATOM 880 O O . ALA A 1 113 ? 2.885 -23.281 -4.348 1 98.69 113 ALA A O 1
ATOM 881 N N . ASN A 1 114 ? 2.67 -21.141 -4.016 1 98.75 114 ASN A N 1
ATOM 882 C CA . ASN A 1 114 ? 2.49 -20.875 -5.438 1 98.75 114 ASN A CA 1
ATOM 883 C C . ASN A 1 114 ? 3.641 -20.047 -6.008 1 98.75 114 ASN A C 1
ATOM 885 O O . ASN A 1 114 ? 3.672 -19.766 -7.207 1 98.75 114 ASN A O 1
ATOM 889 N N . HIS A 1 115 ? 4.543 -19.719 -5.188 1 98.75 115 HIS A N 1
ATOM 890 C CA . HIS A 1 115 ? 5.699 -18.922 -5.59 1 98.75 115 HIS A CA 1
ATOM 891 C C . HIS A 1 115 ? 6.855 -19.812 -6.027 1 98.75 115 HIS A C 1
ATOM 893 O O . HIS A 1 115 ? 7.109 -20.859 -5.414 1 98.75 115 HIS A O 1
ATOM 899 N N . PRO A 1 116 ? 7.637 -19.375 -7.047 1 98.31 116 PRO A N 1
ATOM 900 C CA . PRO A 1 116 ? 8.727 -20.234 -7.516 1 98.31 116 PRO A CA 1
ATOM 901 C C . PRO A 1 116 ? 9.93 -20.203 -6.578 1 98.31 116 PRO A C 1
ATOM 903 O O . PRO A 1 116 ? 10.75 -21.141 -6.598 1 98.31 116 PRO A O 1
ATOM 906 N N . TYR A 1 117 ? 10.094 -19.141 -5.82 1 96.06 117 TYR A N 1
ATOM 907 C CA . TYR A 1 117 ? 11.211 -19.078 -4.879 1 96.06 117 TYR A CA 1
ATOM 908 C C . TYR A 1 117 ? 10.906 -19.891 -3.629 1 96.06 117 TYR A C 1
ATOM 910 O O . TYR A 1 117 ? 9.781 -19.875 -3.127 1 96.06 117 TYR A O 1
ATOM 918 N N . GLN A 1 118 ? 11.859 -20.484 -3.127 1 94.31 118 GLN A N 1
ATOM 919 C CA . GLN A 1 118 ? 11.719 -21.203 -1.867 1 94.31 118 GLN A CA 1
ATOM 920 C C . GLN A 1 118 ? 11.547 -20.25 -0.696 1 94.31 118 GLN A C 1
ATOM 922 O O . GLN A 1 118 ? 10.789 -20.516 0.234 1 94.31 118 GLN A O 1
ATOM 927 N N . VAL A 1 119 ? 12.383 -19.203 -0.735 1 95.94 119 VAL A N 1
ATOM 928 C CA . VAL A 1 119 ? 12.266 -18.141 0.271 1 95.94 119 VAL A CA 1
ATOM 929 C C . VAL A 1 119 ? 11.82 -16.844 -0.391 1 95.94 119 VAL A C 1
ATOM 931 O O . VAL A 1 119 ? 12.648 -16.078 -0.881 1 95.94 119 VAL A O 1
ATOM 934 N N . CYS A 1 120 ? 10.562 -16.656 -0.416 1 98 120 CYS A N 1
ATOM 935 C CA . CYS A 1 120 ? 10.031 -15.461 -1.076 1 98 120 CYS A CA 1
ATOM 936 C C . CYS A 1 120 ? 9.75 -14.359 -0.066 1 98 120 CYS A C 1
ATOM 938 O O . CYS A 1 120 ? 9.508 -14.633 1.111 1 98 120 CYS A O 1
ATOM 940 N N . GLU A 1 121 ? 9.844 -13.156 -0.496 1 98.19 121 GLU A N 1
ATOM 941 C CA . GLU A 1 121 ? 9.492 -11.977 0.297 1 98.19 121 GLU A CA 1
ATOM 942 C C . GLU A 1 121 ? 7.98 -11.875 0.485 1 98.19 121 GLU A C 1
ATOM 944 O O . GLU A 1 121 ? 7.234 -11.773 -0.49 1 98.19 121 GLU A O 1
ATOM 949 N N . VAL A 1 122 ? 7.531 -11.875 1.722 1 98.81 122 VAL A N 1
ATOM 950 C CA . VAL A 1 122 ? 6.184 -11.508 2.143 1 98.81 122 VAL A CA 1
ATOM 951 C C . VAL A 1 122 ? 6.25 -10.641 3.4 1 98.81 122 VAL A C 1
ATOM 953 O O . VAL A 1 122 ? 6.609 -11.125 4.477 1 98.81 122 VAL A O 1
ATOM 956 N N . ILE A 1 123 ? 5.891 -9.359 3.266 1 98.69 123 ILE A N 1
ATOM 957 C CA . ILE A 1 123 ? 5.941 -8.438 4.398 1 98.69 123 ILE A CA 1
ATOM 958 C C . ILE A 1 123 ? 4.602 -7.723 4.543 1 98.69 123 ILE A C 1
ATOM 960 O O . ILE A 1 123 ? 4.027 -7.262 3.553 1 98.69 123 ILE A O 1
ATOM 964 N N . ALA A 1 124 ? 4.137 -7.699 5.734 1 98.5 124 ALA A N 1
ATOM 965 C CA . ALA A 1 124 ? 2.873 -7.023 6.016 1 98.5 124 ALA A CA 1
ATOM 966 C C . ALA A 1 124 ? 3.1 -5.754 6.828 1 98.5 124 ALA A C 1
ATOM 968 O O . ALA A 1 124 ? 3.91 -5.738 7.758 1 98.5 124 ALA A O 1
ATOM 969 N N . VAL A 1 125 ? 2.439 -4.711 6.414 1 97.62 125 VAL A N 1
ATOM 970 C CA . VAL A 1 125 ? 2.447 -3.441 7.133 1 97.62 125 VAL A CA 1
ATOM 971 C C . VAL A 1 125 ? 1.019 -3.053 7.508 1 97.62 125 VAL A C 1
ATOM 973 O O . VAL A 1 125 ? 0.104 -3.154 6.688 1 97.62 125 VAL A O 1
ATOM 976 N N . PRO A 1 126 ? 0.807 -2.576 8.719 1 97.12 126 PRO A N 1
ATOM 977 C CA . PRO A 1 126 ? -0.559 -2.217 9.102 1 97.12 126 PRO A CA 1
ATOM 978 C C . PRO A 1 126 ? -1.069 -0.97 8.391 1 97.12 126 PRO A C 1
ATOM 980 O O . PRO A 1 126 ? -0.307 -0.026 8.164 1 97.12 126 PRO A O 1
ATOM 983 N N . ILE A 1 127 ? -2.24 -1.057 7.957 1 97.56 127 ILE A N 1
ATOM 984 C CA . ILE A 1 127 ? -2.979 0.124 7.523 1 97.56 127 ILE A CA 1
ATOM 985 C C . ILE A 1 127 ? -3.684 0.759 8.719 1 97.56 127 ILE A C 1
ATOM 987 O O . ILE A 1 127 ? -4.574 0.151 9.32 1 97.56 127 ILE A O 1
ATOM 991 N N . THR A 1 128 ? -3.369 1.989 8.984 1 96.31 128 THR A N 1
ATOM 992 C CA . T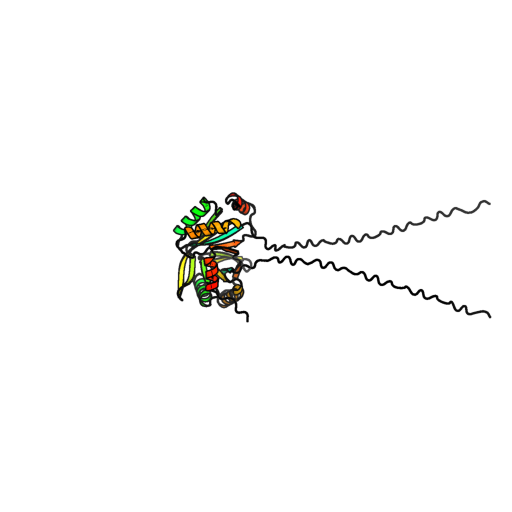HR A 1 128 ? -3.852 2.529 10.25 1 96.31 128 THR A CA 1
ATOM 993 C C . THR A 1 128 ? -4.895 3.619 10.016 1 96.31 128 THR A C 1
ATOM 995 O O . THR A 1 128 ? -5.559 4.062 10.953 1 96.31 128 THR A O 1
ATOM 998 N N . ASN A 1 129 ? -5.023 4.105 8.859 1 96.44 129 ASN A N 1
ATOM 999 C CA . ASN A 1 129 ? -5.961 5.156 8.469 1 96.44 129 ASN A CA 1
ATOM 1000 C C . ASN A 1 129 ? -6.211 5.152 6.965 1 96.44 129 ASN A C 1
ATOM 1002 O O . ASN A 1 129 ? -5.586 4.391 6.227 1 96.44 129 ASN A O 1
ATOM 1006 N N . GLY A 1 130 ? -7.199 6.008 6.477 1 97.88 130 GLY A N 1
ATOM 1007 C CA . GLY A 1 130 ? -7.516 6.09 5.059 1 97.88 130 GLY A CA 1
ATOM 1008 C C . GLY A 1 130 ? -8.984 6.375 4.793 1 97.88 130 GLY A C 1
ATOM 1009 O O . GLY A 1 130 ? -9.648 7.031 5.594 1 97.88 130 GLY A O 1
ATOM 1010 N N . ASN A 1 131 ? -9.375 6.02 3.613 1 98.62 131 ASN A N 1
ATOM 1011 C CA . ASN A 1 131 ? -10.773 6.137 3.211 1 98.62 131 ASN A CA 1
ATOM 1012 C C . ASN A 1 131 ? -11.633 5.051 3.846 1 98.62 131 ASN A C 1
ATOM 1014 O O . ASN A 1 131 ? -11.531 3.877 3.482 1 98.62 131 ASN A O 1
ATOM 1018 N N . ASP A 1 132 ? -12.602 5.438 4.637 1 98 132 ASP A N 1
ATOM 1019 C CA . ASP A 1 132 ? -13.406 4.492 5.398 1 98 132 ASP A CA 1
ATOM 1020 C C . ASP A 1 132 ? -14.195 3.568 4.473 1 98 132 ASP A C 1
ATOM 1022 O O . ASP A 1 132 ? -14.297 2.367 4.727 1 98 132 ASP A O 1
ATOM 1026 N N . ALA A 1 133 ? -14.711 4.113 3.506 1 98.25 133 ALA A N 1
ATOM 1027 C CA . ALA A 1 133 ? -15.516 3.316 2.582 1 98.25 133 ALA A CA 1
ATOM 1028 C C . ALA A 1 133 ? -14.672 2.24 1.907 1 98.25 133 ALA A C 1
ATOM 1030 O O . ALA A 1 133 ? -15.125 1.111 1.719 1 98.25 133 ALA A O 1
ATOM 1031 N N . TYR A 1 134 ? -13.453 2.574 1.572 1 98.31 134 TYR A N 1
ATOM 1032 C CA . TYR A 1 134 ? -12.531 1.631 0.956 1 98.31 134 TYR A CA 1
ATOM 1033 C C . TYR A 1 134 ? -12.133 0.535 1.938 1 98.31 134 TYR A C 1
ATOM 1035 O O . TYR A 1 134 ? -12.125 -0.647 1.585 1 98.31 134 TYR A O 1
ATOM 1043 N N . LEU A 1 135 ? -11.836 0.943 3.064 1 98.12 135 LEU A N 1
ATOM 1044 C CA . LEU A 1 135 ? -11.445 -0.022 4.086 1 98.12 135 LEU A CA 1
ATOM 1045 C C . LEU A 1 135 ? -12.594 -0.971 4.402 1 98.12 135 LEU A C 1
ATOM 1047 O O . LEU A 1 135 ? -12.391 -2.178 4.547 1 98.12 135 LEU A O 1
ATOM 1051 N N . LYS A 1 136 ? -13.789 -0.464 4.52 1 97.56 136 LYS A N 1
ATOM 1052 C CA . LYS A 1 136 ? -14.969 -1.307 4.703 1 97.56 136 LYS A CA 1
ATOM 1053 C C . LYS A 1 136 ? -15.133 -2.279 3.539 1 97.56 136 LYS A C 1
ATOM 1055 O O . LYS A 1 136 ? -15.523 -3.432 3.736 1 97.56 136 LYS A O 1
ATOM 1060 N N . TRP A 1 137 ? -14.891 -1.771 2.387 1 97.81 137 TRP A N 1
ATOM 1061 C CA . TRP A 1 137 ? -14.992 -2.605 1.194 1 97.81 137 TRP A CA 1
ATOM 1062 C C . TRP A 1 137 ? -14.047 -3.801 1.282 1 97.81 137 TRP A C 1
ATOM 1064 O O . TRP A 1 137 ? -14.398 -4.906 0.865 1 97.81 137 TRP A O 1
ATOM 1074 N N . ILE A 1 138 ? -12.828 -3.613 1.791 1 97.94 138 ILE A N 1
ATOM 1075 C CA . ILE A 1 138 ? -11.914 -4.727 1.988 1 97.94 138 ILE A CA 1
ATOM 1076 C C . ILE A 1 138 ? -12.586 -5.809 2.828 1 97.94 138 ILE A C 1
ATOM 1078 O O . ILE A 1 138 ? -12.516 -6.996 2.494 1 97.94 138 ILE A O 1
ATOM 1082 N N . SER A 1 139 ? -13.266 -5.422 3.879 1 96.81 139 SER A N 1
ATOM 1083 C CA . SER A 1 139 ? -13.938 -6.359 4.77 1 96.81 139 SER A CA 1
ATOM 1084 C C . SER A 1 139 ? -15.086 -7.07 4.059 1 96.81 139 SER A C 1
ATOM 1086 O O . SER A 1 139 ? -15.391 -8.227 4.363 1 96.81 139 SER A O 1
ATOM 1088 N N . ASP A 1 140 ? -15.711 -6.375 3.211 1 96.81 140 ASP A N 1
ATOM 1089 C CA . ASP A 1 140 ? -16.828 -6.961 2.475 1 96.81 140 ASP A CA 1
ATOM 1090 C C . ASP A 1 140 ? -16.344 -8.055 1.525 1 96.81 140 ASP A C 1
ATOM 1092 O O . ASP A 1 140 ? -17.062 -9.031 1.281 1 96.81 140 ASP A O 1
ATOM 1096 N N . VAL A 1 141 ? -15.18 -7.902 1.028 1 97.31 141 VAL A N 1
ATOM 1097 C CA . VAL A 1 141 ? -14.633 -8.812 0.027 1 97.31 141 VAL A CA 1
ATOM 1098 C C . VAL A 1 141 ? -13.938 -9.984 0.717 1 97.31 141 VAL A C 1
ATOM 1100 O O . VAL A 1 141 ? -14.039 -11.125 0.263 1 97.31 141 VAL A O 1
ATOM 1103 N N . VAL A 1 142 ? -13.188 -9.664 1.803 1 98.12 142 VAL A N 1
ATOM 1104 C CA . VAL A 1 142 ? -12.383 -10.664 2.498 1 98.12 142 VAL A CA 1
ATOM 1105 C C . VAL A 1 142 ? -13.078 -11.078 3.795 1 98.12 142 VAL A C 1
ATOM 1107 O O . VAL A 1 142 ? -13.117 -10.305 4.758 1 98.12 142 VAL A O 1
ATOM 1110 N N . PRO A 1 143 ? -13.516 -12.25 3.848 1 96.38 143 PRO A N 1
ATOM 1111 C CA . PRO A 1 143 ? -14.211 -12.68 5.066 1 96.38 143 PRO A CA 1
ATOM 1112 C C . PRO A 1 143 ? -13.266 -12.828 6.258 1 96.38 143 PRO A C 1
ATOM 1114 O O . PRO A 1 143 ? -12.062 -13.023 6.074 1 96.38 143 PRO A O 1
ATOM 1117 N N . GLU A 1 144 ? -13.844 -12.727 7.418 1 93.31 144 GLU A N 1
ATOM 1118 C CA . GLU A 1 144 ? -13.062 -12.938 8.625 1 93.31 144 GLU A CA 1
ATOM 1119 C C . GLU A 1 144 ? -12.555 -14.375 8.711 1 93.31 144 GLU A C 1
ATOM 1121 O O . GLU A 1 144 ? -13.18 -15.297 8.172 1 93.31 144 GLU A O 1
ATOM 1126 N N . LYS A 1 145 ? -11.391 -14.398 9.328 1 85 145 LYS A N 1
ATOM 1127 C CA . LYS A 1 145 ? -10.875 -15.742 9.562 1 85 145 LYS A CA 1
ATOM 1128 C C . LYS A 1 145 ? -11.859 -16.578 10.367 1 85 145 LYS A C 1
ATOM 1130 O O . LYS A 1 145 ? -12.445 -16.109 11.336 1 85 145 LYS A O 1
ATOM 1135 N N . LYS A 1 146 ? -12.203 -17.781 9.844 1 69.12 146 LYS A N 1
ATOM 1136 C CA . LYS A 1 146 ? -13.094 -18.688 10.57 1 69.12 146 LYS A CA 1
ATOM 1137 C C . LYS A 1 146 ? -12.422 -19.219 11.836 1 69.12 146 LYS A C 1
ATOM 1139 O O . LYS A 1 146 ? -11.258 -19.609 11.812 1 69.12 146 LYS A O 1
ATOM 1144 N N . ILE A 1 147 ? -12.797 -18.766 12.945 1 62 147 ILE A N 1
ATOM 1145 C CA . ILE A 1 147 ? -12.328 -19.359 14.195 1 62 147 ILE A CA 1
ATOM 1146 C C . ILE A 1 147 ? -12.781 -20.812 14.289 1 62 147 ILE A C 1
ATOM 1148 O O . ILE A 1 147 ? -13.977 -21.109 14.25 1 62 147 ILE A O 1
ATOM 1152 N N . ASN A 1 148 ? -12.031 -21.594 13.719 1 45.62 148 ASN A N 1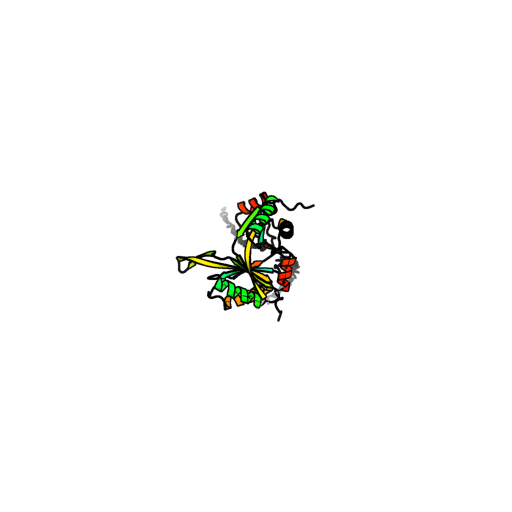
ATOM 1153 C CA . ASN A 1 148 ? -12.375 -22.969 14.055 1 45.62 148 ASN A CA 1
ATOM 1154 C C . ASN A 1 148 ? -12.023 -23.297 15.508 1 45.62 148 ASN A C 1
ATOM 1156 O O . ASN A 1 148 ? -11.07 -22.75 16.062 1 45.62 148 ASN A O 1
ATOM 1160 N N . MET B 1 1 ? 64.062 -0.636 93.312 1 28.75 1 MET B N 1
ATOM 1161 C CA . MET B 1 1 ? 64 -1.81 92.438 1 28.75 1 MET B CA 1
ATOM 1162 C C . MET B 1 1 ? 62.844 -1.747 91.438 1 28.75 1 MET B C 1
ATOM 1164 O O . MET B 1 1 ? 61.75 -2.225 91.75 1 28.75 1 MET B O 1
ATOM 1168 N N . LEU B 1 2 ? 62.594 -0.563 91 1 36.81 2 LEU B N 1
ATOM 1169 C CA . LEU B 1 2 ? 61.469 0.04 90.312 1 36.81 2 LEU B CA 1
ATOM 1170 C C . LEU B 1 2 ? 61.25 -0.559 88.938 1 36.81 2 LEU B C 1
ATOM 1172 O O . LEU B 1 2 ? 62.031 -0.283 88 1 36.81 2 LEU B O 1
ATOM 1176 N N . PRO B 1 3 ? 60.812 -1.902 88.938 1 30.61 3 PRO B N 1
ATOM 1177 C CA . PRO B 1 3 ? 60.938 -2.77 87.75 1 30.61 3 PRO B CA 1
ATOM 1178 C C . PRO B 1 3 ? 60.25 -2.18 86.5 1 30.61 3 PRO B C 1
ATOM 1180 O O . PRO B 1 3 ? 60.875 -2.043 85.5 1 30.61 3 PRO B O 1
ATOM 1183 N N . ILE B 1 4 ? 59.031 -2.785 86.188 1 35.56 4 ILE B N 1
ATOM 1184 C CA . ILE B 1 4 ? 58.562 -3.574 85.062 1 35.56 4 ILE B CA 1
ATOM 1185 C C . ILE B 1 4 ? 57.969 -2.654 84 1 35.56 4 ILE B C 1
ATOM 1187 O O . ILE B 1 4 ? 57.219 -1.741 84.312 1 35.56 4 ILE B O 1
ATOM 1191 N N . GLY B 1 5 ? 58.5 -2.668 82.812 1 33.09 5 GLY B N 1
ATOM 1192 C CA . GLY B 1 5 ? 58.406 -2.139 81.438 1 33.09 5 GLY B CA 1
ATOM 1193 C C . GLY B 1 5 ? 57.031 -2.219 80.875 1 33.09 5 GLY B C 1
ATOM 1194 O O . GLY B 1 5 ? 56.281 -3.154 81.125 1 33.09 5 GLY B O 1
ATOM 1195 N N . ARG B 1 6 ? 56.344 -1.078 80.562 1 33.28 6 ARG B N 1
ATOM 1196 C CA . ARG B 1 6 ? 55.031 -0.625 80.062 1 33.28 6 ARG B CA 1
ATOM 1197 C C . ARG B 1 6 ? 54.75 -1.252 78.75 1 33.28 6 ARG B C 1
ATOM 1199 O O . ARG B 1 6 ? 55.438 -0.982 77.75 1 33.28 6 ARG B O 1
ATOM 1206 N N . THR B 1 7 ? 54.438 -2.668 78.688 1 32.5 7 THR B N 1
ATOM 1207 C CA . THR B 1 7 ? 54.125 -3.396 77.438 1 32.5 7 THR B CA 1
ATOM 1208 C C . THR B 1 7 ? 53.062 -2.662 76.625 1 32.5 7 THR B C 1
ATOM 1210 O O . THR B 1 7 ? 52 -2.352 77.125 1 32.5 7 THR B O 1
ATOM 1213 N N . PHE B 1 8 ? 53.469 -1.878 75.562 1 34.34 8 PHE B N 1
ATOM 1214 C CA . PHE B 1 8 ? 52.781 -1.09 74.562 1 34.34 8 PHE B CA 1
ATOM 1215 C C . PHE B 1 8 ? 51.812 -1.96 73.75 1 34.34 8 PHE B C 1
ATOM 1217 O O . PHE B 1 8 ? 52.25 -2.855 73 1 34.34 8 PHE B O 1
ATOM 1224 N N . PHE B 1 9 ? 50.719 -2.543 74.375 1 31.88 9 PHE B N 1
ATOM 1225 C CA . PHE B 1 9 ? 49.781 -3.41 73.688 1 31.88 9 PHE B CA 1
ATOM 1226 C C . PHE B 1 9 ? 49.25 -2.729 72.438 1 31.88 9 PHE B C 1
ATOM 1228 O O . PHE B 1 9 ? 48.656 -1.658 72.5 1 31.88 9 PHE B O 1
ATOM 1235 N N . LEU B 1 10 ? 50 -2.789 71.25 1 32.22 10 LEU B N 1
ATOM 1236 C CA . LEU B 1 10 ? 49.656 -2.354 69.875 1 32.22 10 LEU B CA 1
ATOM 1237 C C . LEU B 1 10 ? 48.344 -2.951 69.438 1 32.22 10 LEU B C 1
ATOM 1239 O O . LEU B 1 10 ? 48.219 -4.168 69.312 1 32.22 10 LEU B O 1
ATOM 1243 N N . SER B 1 11 ? 47.219 -2.537 70.062 1 29.86 11 SER B N 1
ATOM 1244 C CA . SER B 1 11 ? 45.875 -3.01 69.688 1 29.86 11 SER B CA 1
ATOM 1245 C C . SER B 1 11 ? 45.656 -2.846 68.188 1 29.86 11 SER B C 1
ATOM 1247 O O . SER B 1 11 ? 45.812 -1.751 67.625 1 29.86 11 SER B O 1
ATOM 1249 N N . ALA B 1 12 ? 46.125 -3.826 67.375 1 31.78 12 ALA B N 1
ATOM 1250 C CA . ALA B 1 12 ? 45.938 -3.975 65.938 1 31.78 12 ALA B CA 1
ATOM 1251 C C . ALA B 1 12 ? 44.469 -3.826 65.562 1 31.78 12 ALA B C 1
ATOM 1253 O O . ALA B 1 12 ? 43.625 -4.547 66.062 1 31.78 12 ALA B O 1
ATOM 1254 N N . PHE B 1 13 ? 43.969 -2.572 65.312 1 32.53 13 PHE B N 1
ATOM 1255 C CA . PHE B 1 13 ? 42.656 -2.182 64.812 1 32.53 13 PHE B CA 1
ATOM 1256 C C . PHE B 1 13 ? 42.312 -2.945 63.531 1 32.53 13 PHE B C 1
ATOM 1258 O O . PHE B 1 13 ? 43.031 -2.824 62.531 1 32.53 13 PHE B O 1
ATOM 1265 N N . ILE B 1 14 ? 41.844 -4.164 63.656 1 32.62 14 ILE B N 1
ATOM 1266 C CA . ILE B 1 14 ? 41.312 -4.965 62.562 1 32.62 14 ILE B CA 1
ATOM 1267 C C . ILE B 1 14 ? 40.344 -4.129 61.719 1 32.62 14 ILE B C 1
ATOM 1269 O O . ILE B 1 14 ? 39.344 -3.666 62.219 1 32.62 14 ILE B O 1
ATOM 1273 N N . LEU B 1 15 ? 40.906 -3.234 60.844 1 31.72 15 LEU B N 1
ATOM 1274 C CA . LEU B 1 15 ? 40.188 -2.525 59.781 1 31.72 15 LEU B CA 1
ATOM 1275 C C . LEU B 1 15 ? 39.281 -3.475 59 1 31.72 15 LEU B C 1
ATOM 1277 O O . LEU B 1 15 ? 39.75 -4.41 58.375 1 31.72 15 LEU B O 1
ATOM 1281 N N . GLY B 1 16 ? 38.281 -3.99 59.688 1 28.38 16 GLY B N 1
ATOM 1282 C CA . GLY B 1 16 ? 37.25 -4.699 58.969 1 28.38 16 GLY B CA 1
ATOM 1283 C C . GLY B 1 16 ? 36.812 -4.012 57.688 1 28.38 16 GLY B C 1
ATOM 1284 O O . GLY B 1 16 ? 36.344 -2.883 57.719 1 28.38 16 GLY B O 1
ATOM 1285 N N . VAL B 1 17 ? 37.656 -4.078 56.594 1 31.94 17 VAL B N 1
ATOM 1286 C CA . VAL B 1 17 ? 37.312 -3.727 55.219 1 31.94 17 VAL B CA 1
ATOM 1287 C C . VAL B 1 17 ? 35.906 -4.258 54.875 1 31.94 17 VAL B C 1
ATOM 1289 O O . VAL B 1 17 ? 35.688 -5.473 54.875 1 31.94 17 VAL B O 1
ATOM 1292 N N . THR B 1 18 ? 34.875 -3.721 55.5 1 31.17 18 THR B N 1
ATOM 1293 C CA . THR B 1 18 ? 33.562 -3.982 55 1 31.17 18 THR B CA 1
ATOM 1294 C C . THR B 1 18 ? 33.531 -3.873 53.469 1 31.17 18 THR B C 1
ATOM 1296 O O . THR B 1 18 ? 33.969 -2.865 52.906 1 31.17 18 THR B O 1
ATOM 1299 N N . ARG B 1 19 ? 33.969 -4.941 52.781 1 28.19 19 ARG B N 1
ATOM 1300 C CA . ARG B 1 19 ? 33.688 -5.148 51.375 1 28.19 19 ARG B CA 1
ATOM 1301 C C . ARG B 1 19 ? 32.281 -4.668 51 1 28.19 19 ARG B C 1
ATOM 1303 O O . ARG B 1 19 ? 31.297 -5.246 51.438 1 28.19 19 ARG B O 1
ATOM 1310 N N . ARG B 1 20 ? 32.094 -3.322 51.031 1 28.47 20 ARG B N 1
ATOM 1311 C CA . ARG B 1 20 ? 30.922 -2.805 50.344 1 28.47 20 ARG B CA 1
ATOM 1312 C C . ARG B 1 20 ? 30.75 -3.477 48.969 1 28.47 20 ARG B C 1
ATOM 1314 O O . ARG B 1 20 ? 31.625 -3.35 48.094 1 28.47 20 ARG B O 1
ATOM 1321 N N . THR B 1 21 ? 30.328 -4.734 48.969 1 29.7 21 THR B N 1
ATOM 1322 C CA . THR B 1 21 ? 29.797 -5.359 47.75 1 29.7 21 THR B CA 1
ATOM 1323 C C . THR B 1 21 ? 28.969 -4.363 46.938 1 29.7 21 THR B C 1
ATOM 1325 O O . THR B 1 21 ? 27.938 -3.881 47.438 1 29.7 21 THR B O 1
ATOM 1328 N N . TYR B 1 22 ? 29.641 -3.381 46.344 1 26.2 22 TYR B N 1
ATOM 1329 C CA . TYR B 1 22 ? 28.984 -2.609 45.281 1 26.2 22 TYR B CA 1
ATOM 1330 C C . TYR B 1 22 ? 28.219 -3.523 44.344 1 26.2 22 TYR B C 1
ATOM 1332 O O . TYR B 1 22 ? 28.812 -4.344 43.656 1 26.2 22 TYR B O 1
ATOM 1340 N N . CYS B 1 23 ? 27.219 -4.258 44.812 1 28.44 23 CYS B N 1
ATOM 1341 C CA . CYS B 1 23 ? 26.312 -4.855 43.844 1 28.44 23 CYS B CA 1
ATOM 1342 C C . CYS B 1 23 ? 26.047 -3.889 42.688 1 28.44 23 CYS B C 1
ATOM 1344 O O . CYS B 1 23 ? 25.406 -2.854 42.906 1 28.44 23 CYS B O 1
ATOM 1346 N N . ILE B 1 24 ? 27.078 -3.68 41.906 1 29.55 24 ILE B N 1
ATOM 1347 C CA . ILE B 1 24 ? 26.781 -3.057 40.625 1 29.55 24 ILE B CA 1
ATOM 1348 C C . ILE B 1 24 ? 25.453 -3.582 40.062 1 29.55 24 ILE B C 1
ATOM 1350 O O . ILE B 1 24 ? 25.344 -4.766 39.75 1 29.55 24 ILE B O 1
ATOM 1354 N N . ALA B 1 25 ? 24.359 -3.406 40.75 1 27.16 25 ALA B N 1
ATOM 1355 C CA . ALA B 1 25 ? 23.109 -3.541 40.031 1 27.16 25 ALA B CA 1
ATOM 1356 C C . ALA B 1 25 ? 23.219 -2.955 38.625 1 27.16 25 ALA B C 1
ATOM 1358 O O . ALA B 1 25 ? 23.438 -1.752 38.438 1 27.16 25 ALA B O 1
ATOM 1359 N N . SER B 1 26 ? 24.016 -3.615 37.75 1 30.66 26 SER B N 1
ATOM 1360 C CA . SER B 1 26 ? 23.797 -3.352 36.344 1 30.66 26 SER B CA 1
ATOM 1361 C C . SER B 1 26 ? 22.328 -3.062 36.031 1 30.66 26 SER B C 1
ATOM 1363 O O . SER B 1 26 ? 21.453 -3.889 36.312 1 30.66 26 SER B O 1
ATOM 1365 N N . GLU B 1 27 ? 21.844 -1.916 36.406 1 30.16 27 GLU B N 1
ATOM 1366 C CA . GLU B 1 27 ? 20.609 -1.471 35.75 1 30.16 27 GLU B CA 1
ATOM 1367 C C . GLU B 1 27 ? 20.578 -1.881 34.281 1 30.16 27 GLU B C 1
ATOM 1369 O O . GLU B 1 27 ? 21.328 -1.36 33.469 1 30.16 27 GLU B O 1
ATOM 1374 N N . ILE B 1 28 ? 20.672 -3.197 34.031 1 30.44 28 ILE B N 1
ATOM 1375 C CA . ILE B 1 28 ? 20.172 -3.533 32.719 1 30.44 28 ILE B CA 1
ATOM 1376 C C . ILE B 1 28 ? 19.031 -2.586 32.344 1 30.44 28 ILE B C 1
ATOM 1378 O O . ILE B 1 28 ? 18.016 -2.531 33.031 1 30.44 28 ILE B O 1
ATOM 1382 N N . MET B 1 29 ? 19.391 -1.314 32.062 1 28.78 29 MET B N 1
ATOM 1383 C CA . MET B 1 29 ? 18.406 -0.5 31.375 1 28.78 29 MET B CA 1
ATOM 1384 C C . MET B 1 29 ? 17.516 -1.365 30.484 1 28.78 29 MET B C 1
ATOM 1386 O O . MET B 1 29 ? 18.016 -2.051 29.594 1 28.78 29 MET B O 1
ATOM 1390 N N . SER B 1 30 ? 16.641 -2.045 31.094 1 31.64 30 SER B N 1
ATOM 1391 C CA . SER B 1 30 ? 15.547 -2.445 30.234 1 31.64 30 SER B CA 1
ATOM 1392 C C . SER B 1 30 ? 15.281 -1.398 29.156 1 31.64 30 SER B C 1
ATOM 1394 O O . SER B 1 30 ? 14.852 -0.285 29.453 1 31.64 30 SER B O 1
ATOM 1396 N N . SER B 1 31 ? 16.297 -1.124 28.344 1 32 31 SER B N 1
ATOM 1397 C CA . SER B 1 31 ? 15.789 -0.477 27.125 1 32 31 SER B CA 1
ATOM 1398 C C . SER B 1 31 ? 14.414 -1.01 26.75 1 32 31 SER B C 1
ATOM 1400 O O . SER B 1 31 ? 14.281 -2.16 26.344 1 32 31 SER B O 1
ATOM 1402 N N . GLU B 1 32 ? 13.5 -0.854 27.672 1 30.75 32 GLU B N 1
ATOM 1403 C CA . GLU B 1 32 ? 12.141 -1.012 27.156 1 30.75 32 GLU B CA 1
ATOM 1404 C C . GLU B 1 32 ? 12.016 -0.507 25.734 1 30.75 32 GLU B C 1
ATOM 1406 O O . GLU B 1 32 ? 12.219 0.68 25.469 1 30.75 32 GLU B O 1
ATOM 1411 N N . ILE B 1 33 ? 12.688 -1.167 24.781 1 34.81 33 ILE B N 1
ATOM 1412 C CA . ILE B 1 33 ? 12.023 -0.94 23.5 1 34.81 33 ILE B CA 1
ATOM 1413 C C . ILE B 1 33 ? 10.531 -0.678 23.719 1 34.81 33 ILE B C 1
ATOM 1415 O O . ILE B 1 33 ? 9.789 -1.582 24.109 1 34.81 33 ILE B O 1
ATOM 1419 N N . ASN B 1 34 ? 10.219 0.26 24.562 1 33.19 34 ASN B N 1
ATOM 1420 C CA . ASN B 1 34 ? 8.844 0.758 24.578 1 33.19 34 ASN B CA 1
ATOM 1421 C C . ASN B 1 34 ? 8.195 0.635 23.203 1 33.19 34 ASN B C 1
ATOM 1423 O O . ASN B 1 34 ? 8.523 1.388 22.281 1 33.19 34 ASN B O 1
ATOM 1427 N N . ALA B 1 35 ? 8.062 -0.424 22.703 1 36.47 35 ALA B N 1
ATOM 1428 C CA . ALA B 1 35 ? 7.027 -0.625 21.688 1 36.47 35 ALA B CA 1
ATOM 1429 C C . ALA B 1 35 ? 5.816 0.26 21.953 1 36.47 35 ALA B C 1
ATOM 1431 O O . ALA B 1 35 ? 4.828 -0.189 22.547 1 36.47 35 ALA B O 1
ATOM 1432 N N . THR B 1 36 ? 5.84 1.418 22.734 1 35.66 36 THR B N 1
ATOM 1433 C CA . THR B 1 36 ? 4.715 2.342 22.734 1 35.66 36 THR B CA 1
ATOM 1434 C C . THR B 1 36 ? 3.961 2.287 21.406 1 35.66 36 THR B C 1
ATOM 1436 O O . THR B 1 36 ? 4.574 2.18 20.344 1 35.66 36 THR B O 1
ATOM 1439 N N . ASN B 1 37 ? 2.877 1.729 21.344 1 43.06 37 ASN B N 1
ATOM 1440 C CA . ASN B 1 37 ? 1.858 2.02 20.328 1 43.06 37 ASN B CA 1
ATOM 1441 C C . ASN B 1 37 ? 2.029 3.418 19.75 1 43.06 37 ASN B C 1
ATOM 1443 O O . ASN B 1 37 ? 1.287 4.336 20.094 1 43.06 37 ASN B O 1
ATOM 1447 N N . GLN B 1 38 ? 3.113 4.078 19.922 1 49.59 38 GLN B N 1
ATOM 1448 C CA . GLN B 1 38 ? 3.324 5.48 19.578 1 49.59 38 GLN B CA 1
ATOM 1449 C C . GLN B 1 38 ? 2.844 5.781 18.156 1 49.59 38 GLN B C 1
ATOM 1451 O O . GLN B 1 38 ? 3.311 5.172 17.203 1 49.59 38 GLN B O 1
ATOM 1456 N N . SER B 1 39 ? 1.588 6.191 18.078 1 70.31 39 SER B N 1
ATOM 1457 C CA . SER B 1 39 ? 1.059 6.879 16.906 1 70.31 39 SER B CA 1
ATOM 1458 C C . SER B 1 39 ? 2.148 7.668 16.188 1 70.31 39 SER B C 1
ATOM 1460 O O . SER B 1 39 ? 2.889 8.43 16.812 1 70.31 39 SER B O 1
ATOM 1462 N N . SER B 1 40 ? 2.662 7.113 15.102 1 89.75 40 SER B N 1
ATOM 1463 C CA . SER B 1 40 ? 3.664 7.781 14.273 1 89.75 40 SER B CA 1
ATOM 1464 C C . SER B 1 40 ? 3.215 9.188 13.898 1 89.75 40 SER B C 1
ATOM 1466 O O . SER B 1 40 ? 2.039 9.414 13.602 1 89.75 40 SER B O 1
ATOM 1468 N N . GLN B 1 41 ? 4.125 10.141 14.016 1 95.38 41 GLN B N 1
ATOM 1469 C CA . GLN B 1 41 ? 3.84 11.531 13.68 1 95.38 41 GLN B CA 1
ATOM 1470 C C . GLN B 1 41 ? 3.615 11.695 12.18 1 95.38 41 GLN B C 1
ATOM 1472 O O . GLN B 1 41 ? 2.92 12.617 11.75 1 95.38 41 GLN B O 1
ATOM 1477 N N . TYR B 1 42 ? 4.207 10.836 11.469 1 98 42 TYR B N 1
ATOM 1478 C CA . TYR B 1 42 ? 4.156 10.938 10.008 1 98 42 TYR B CA 1
ATOM 1479 C C . TYR B 1 42 ? 3.559 9.68 9.398 1 98 42 TYR B C 1
ATOM 1481 O O . TYR B 1 42 ? 3.539 8.625 10.031 1 98 42 TYR B O 1
ATOM 1489 N N . SER B 1 43 ? 3.029 9.805 8.211 1 98.38 43 SER B N 1
ATOM 1490 C CA . SER B 1 43 ? 2.434 8.688 7.488 1 98.38 43 SER B CA 1
ATOM 1491 C C . SER B 1 43 ? 2.779 8.742 6.004 1 98.38 43 SER B C 1
ATOM 1493 O O . SER B 1 43 ? 2.934 9.828 5.438 1 98.38 43 SER B O 1
ATOM 1495 N N . ALA B 1 44 ? 2.934 7.605 5.43 1 98.81 44 ALA B N 1
ATOM 1496 C CA . ALA B 1 44 ? 2.865 7.418 3.982 1 98.81 44 ALA B CA 1
ATOM 1497 C C . ALA B 1 44 ? 1.455 7.031 3.547 1 98.81 44 ALA B C 1
ATOM 1499 O O . ALA B 1 44 ? 0.857 6.109 4.102 1 98.81 44 ALA B O 1
ATOM 1500 N N . VAL B 1 45 ? 0.948 7.762 2.604 1 98.88 45 VAL B N 1
ATOM 1501 C CA . VAL B 1 45 ? -0.412 7.52 2.137 1 98.88 45 VAL B CA 1
ATOM 1502 C C . VAL B 1 45 ? -0.384 7.051 0.684 1 98.88 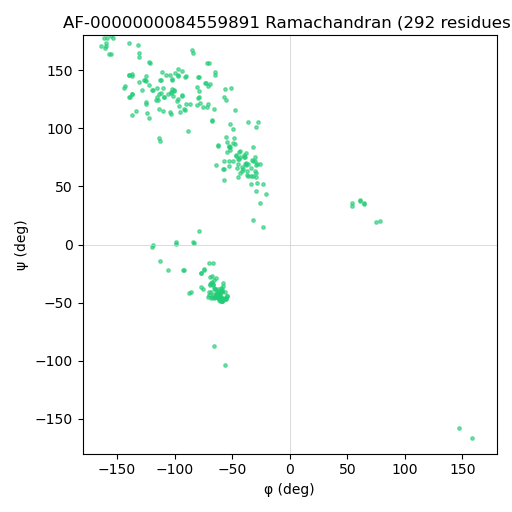45 VAL B C 1
ATOM 1504 O O . VAL B 1 45 ? 0.172 7.727 -0.183 1 98.88 45 VAL B O 1
ATOM 1507 N N . TYR B 1 46 ? -0.984 5.895 0.49 1 98.94 46 TYR B N 1
ATOM 1508 C CA . TYR B 1 46 ? -1.069 5.324 -0.849 1 9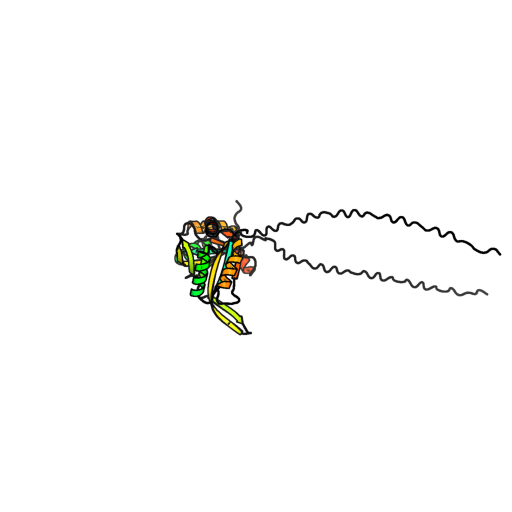8.94 46 TYR B CA 1
ATOM 1509 C C . TYR B 1 46 ? -2.445 5.562 -1.458 1 98.94 46 TYR B C 1
ATOM 1511 O O . TYR B 1 46 ? -3.467 5.352 -0.8 1 98.94 46 TYR B O 1
ATOM 1519 N N . VAL B 1 47 ? -2.438 6.02 -2.707 1 98.94 47 VAL B N 1
ATOM 1520 C CA . VAL B 1 47 ? -3.646 6.289 -3.479 1 98.94 47 VAL B CA 1
ATOM 1521 C C . VAL B 1 47 ? -3.479 5.762 -4.902 1 98.94 47 VAL B C 1
ATOM 1523 O O . VAL B 1 47 ? -2.463 6.02 -5.551 1 98.94 47 VAL B O 1
ATOM 1526 N N . THR B 1 48 ? -4.441 5.02 -5.34 1 98.69 48 THR B N 1
ATOM 1527 C CA . THR B 1 48 ? -4.441 4.641 -6.75 1 98.69 48 THR B CA 1
ATOM 1528 C C . THR B 1 48 ? -5.34 5.57 -7.559 1 98.69 48 THR B C 1
ATOM 1530 O O . THR B 1 48 ? -6.359 6.055 -7.055 1 98.69 48 THR B O 1
ATOM 1533 N N . THR B 1 49 ? -4.918 5.824 -8.789 1 98.88 49 THR B N 1
ATOM 1534 C CA . THR B 1 49 ? -5.703 6.617 -9.727 1 98.88 49 THR B CA 1
ATOM 1535 C C . THR B 1 49 ? -5.812 5.906 -11.078 1 98.88 49 THR B C 1
ATOM 1537 O O . THR B 1 49 ? -5 5.035 -11.391 1 98.88 49 THR B O 1
ATOM 1540 N N . PRO B 1 50 ? -6.797 6.312 -11.898 1 98.38 50 PRO B N 1
ATOM 1541 C CA . PRO B 1 50 ? -6.988 5.629 -13.18 1 98.38 50 PRO B CA 1
ATOM 1542 C C . PRO B 1 50 ? -5.812 5.836 -14.133 1 98.38 50 PRO B C 1
ATOM 1544 O O . PRO B 1 50 ? -5.594 5.016 -15.031 1 98.38 50 PRO B O 1
ATOM 1547 N N . ASN B 1 51 ? -5.152 7.008 -14.008 1 98.25 51 ASN B N 1
ATOM 1548 C CA . ASN B 1 51 ? -3.988 7.289 -14.844 1 98.25 51 ASN B CA 1
ATOM 1549 C C . ASN B 1 51 ? -3.098 8.359 -14.219 1 98.25 51 ASN B C 1
ATOM 1551 O O . ASN B 1 51 ? -3.422 8.914 -13.164 1 98.25 51 ASN B O 1
ATOM 1555 N N . GLU B 1 52 ? -2.008 8.609 -14.922 1 98.62 52 GLU B N 1
ATOM 1556 C CA . GLU B 1 52 ? -1.004 9.523 -14.391 1 98.62 52 GLU B CA 1
ATOM 1557 C C . GLU B 1 52 ? -1.521 10.961 -14.367 1 98.62 52 GLU B C 1
ATOM 1559 O O . GLU B 1 52 ? -1.174 11.742 -13.477 1 98.62 52 GLU B O 1
ATOM 1564 N N . ASP B 1 53 ? -2.322 11.344 -15.344 1 98.75 53 ASP B N 1
ATOM 1565 C CA . ASP B 1 53 ? -2.834 12.711 -15.406 1 98.75 53 ASP B CA 1
ATOM 1566 C C . ASP B 1 53 ? -3.686 13.039 -14.18 1 98.75 53 ASP B C 1
ATOM 1568 O O . ASP B 1 53 ? -3.533 14.102 -13.578 1 98.75 53 ASP B O 1
ATOM 1572 N N . VAL B 1 54 ? -4.555 12.148 -13.891 1 98.81 54 VAL B N 1
ATOM 1573 C CA . VAL B 1 54 ? -5.383 12.328 -12.703 1 98.81 54 VAL B CA 1
ATOM 1574 C C . VAL B 1 54 ? -4.5 12.375 -11.453 1 98.81 54 VAL B C 1
ATOM 1576 O O . VAL B 1 54 ? -4.715 13.195 -10.562 1 98.81 54 VAL B O 1
ATOM 1579 N N . ALA B 1 55 ? -3.48 11.516 -11.383 1 98.88 55 ALA B N 1
ATOM 1580 C CA . ALA B 1 55 ? -2.547 11.477 -10.258 1 98.88 55 ALA B CA 1
ATOM 1581 C C . ALA B 1 55 ? -1.846 12.828 -10.086 1 98.88 55 ALA B C 1
ATOM 1583 O O . ALA B 1 55 ? -1.774 13.359 -8.977 1 98.88 55 ALA B O 1
ATOM 1584 N N . LYS B 1 56 ? -1.356 13.328 -11.148 1 98.88 56 LYS B N 1
ATOM 1585 C CA . LYS B 1 56 ? -0.643 14.602 -11.117 1 98.88 56 LYS B CA 1
ATOM 1586 C C . LYS B 1 56 ? -1.554 15.734 -10.641 1 98.88 56 LYS B C 1
ATOM 1588 O O . LYS B 1 56 ? -1.151 16.562 -9.82 1 98.88 56 LYS B O 1
ATOM 1593 N N . LYS B 1 57 ? -2.711 15.719 -11.164 1 98.88 57 LYS B N 1
ATOM 1594 C CA . LYS B 1 57 ? -3.666 16.75 -10.766 1 98.88 57 LYS B CA 1
ATOM 1595 C C . LYS B 1 57 ? -3.916 16.703 -9.266 1 98.88 57 LYS B C 1
ATOM 1597 O O . LYS B 1 57 ? -3.857 17.75 -8.594 1 98.88 57 LYS B O 1
ATOM 1602 N N . ILE B 1 58 ? -4.176 15.594 -8.75 1 98.94 58 ILE B N 1
ATOM 1603 C CA . ILE B 1 58 ? -4.465 15.43 -7.332 1 98.94 58 ILE B CA 1
ATOM 1604 C C . ILE B 1 58 ? -3.223 15.781 -6.512 1 98.94 58 ILE B C 1
ATOM 1606 O O . ILE B 1 58 ? -3.314 16.5 -5.512 1 98.94 58 ILE B O 1
ATOM 1610 N N . ALA B 1 59 ? -2.088 15.297 -6.941 1 98.94 59 ALA B N 1
ATOM 1611 C CA . ALA B 1 59 ? -0.84 15.547 -6.223 1 98.94 59 ALA B CA 1
ATOM 1612 C C . ALA B 1 59 ? -0.531 17.047 -6.16 1 98.94 59 ALA B C 1
ATOM 1614 O O . ALA B 1 59 ? -0.152 17.562 -5.105 1 98.94 59 ALA B O 1
ATOM 1615 N N . HIS B 1 60 ? -0.682 17.688 -7.27 1 98.88 60 HIS B N 1
ATOM 1616 C CA . HIS B 1 60 ? -0.463 19.125 -7.309 1 98.88 60 HIS B CA 1
ATOM 1617 C C . HIS B 1 60 ? -1.333 19.844 -6.281 1 98.88 60 HIS B C 1
ATOM 1619 O O . HIS B 1 60 ? -0.854 20.719 -5.555 1 98.88 60 HIS B O 1
ATOM 1625 N N . GLY B 1 61 ? -2.559 19.484 -6.27 1 98.88 61 GLY B N 1
ATOM 1626 C CA . GLY B 1 61 ? -3.477 20.109 -5.328 1 98.88 61 GLY B CA 1
ATOM 1627 C C . GLY B 1 61 ? -3.119 19.828 -3.879 1 98.88 61 GLY B C 1
ATOM 1628 O O . GLY B 1 61 ? -3.164 20.734 -3.041 1 98.88 61 GLY B O 1
ATOM 1629 N N . LEU B 1 62 ? -2.754 18.641 -3.566 1 98.88 62 LEU B N 1
ATOM 1630 C CA . LEU B 1 62 ? -2.418 18.25 -2.201 1 98.88 62 LEU B CA 1
ATOM 1631 C C . LEU B 1 62 ? -1.209 19.031 -1.692 1 98.88 62 LEU B C 1
ATOM 1633 O O . LEU B 1 62 ? -1.197 19.484 -0.548 1 98.88 62 LEU B O 1
ATOM 1637 N N . VAL B 1 63 ? -0.218 19.141 -2.506 1 98.81 63 VAL B N 1
ATOM 1638 C CA . VAL B 1 63 ? 0.998 19.844 -2.113 1 98.81 63 VAL B CA 1
ATOM 1639 C C . VAL B 1 63 ? 0.717 21.328 -2.01 1 98.81 63 VAL B C 1
ATOM 1641 O O . VAL B 1 63 ? 1.135 21.984 -1.051 1 98.81 63 VAL B O 1
ATOM 1644 N N . LYS B 1 64 ? -0.021 21.828 -2.914 1 98.69 64 LYS B N 1
ATOM 1645 C CA . LYS B 1 64 ? -0.364 23.25 -2.92 1 98.69 64 LYS B CA 1
ATOM 1646 C C . LYS B 1 64 ? -1.142 23.641 -1.663 1 98.69 64 LYS B C 1
ATOM 1648 O O . LYS B 1 64 ? -0.886 24.688 -1.064 1 98.69 64 LYS B O 1
ATOM 1653 N N . GLU B 1 65 ? -2.07 22.812 -1.278 1 98.19 65 GLU B N 1
ATOM 1654 C CA . GLU B 1 65 ? -2.924 23.094 -0.124 1 98.19 65 GLU B CA 1
ATOM 1655 C C . GLU B 1 65 ? -2.234 22.672 1.176 1 98.19 65 GLU B C 1
ATOM 1657 O O . GLU B 1 65 ? -2.844 22.719 2.246 1 98.19 65 GLU B O 1
ATOM 1662 N N . LYS B 1 66 ? -0.966 22.156 1.1 1 98.5 66 LYS B N 1
ATOM 1663 C CA . LYS B 1 66 ? -0.138 21.781 2.242 1 98.5 66 LYS B CA 1
ATOM 1664 C C . LYS B 1 66 ? -0.763 20.625 3.021 1 98.5 66 LYS B C 1
ATOM 1666 O O . LYS B 1 66 ? -0.745 20.625 4.254 1 98.5 66 LYS B O 1
ATOM 1671 N N . LEU B 1 67 ? -1.389 19.766 2.314 1 98.69 67 LEU B N 1
ATOM 1672 C CA . LEU B 1 67 ? -1.945 18.547 2.904 1 98.69 67 LEU B CA 1
ATOM 1673 C C . LEU B 1 67 ? -0.946 17.406 2.826 1 98.69 67 LEU B C 1
ATOM 1675 O O . LEU B 1 67 ? -1.062 16.422 3.564 1 98.69 67 LEU B O 1
ATOM 1679 N N . ALA B 1 68 ? -0.015 17.5 1.929 1 98.88 68 ALA B N 1
ATOM 1680 C CA . ALA B 1 68 ? 1.137 16.609 1.776 1 98.88 68 ALA B CA 1
ATOM 1681 C C . ALA B 1 68 ? 2.408 17.406 1.494 1 98.88 68 ALA B C 1
ATOM 1683 O O . ALA B 1 68 ? 2.365 18.438 0.816 1 98.88 68 ALA B O 1
ATOM 1684 N N . ALA B 1 69 ? 3.502 16.891 1.995 1 98.94 69 ALA B N 1
ATOM 1685 C CA . ALA B 1 69 ? 4.781 17.547 1.732 1 98.94 69 ALA B CA 1
ATOM 1686 C C . ALA B 1 69 ? 5.273 17.234 0.32 1 98.94 69 ALA B C 1
ATOM 1688 O O . ALA B 1 69 ? 5.875 18.094 -0.331 1 98.94 69 ALA B O 1
ATOM 1689 N N . CYS B 1 70 ? 5.047 16.062 -0.151 1 98.81 70 CYS B N 1
ATOM 1690 C CA . CYS B 1 70 ? 5.457 15.594 -1.472 1 98.81 70 CYS B CA 1
ATOM 1691 C C . CYS B 1 70 ? 4.652 14.375 -1.897 1 98.81 70 CYS B C 1
ATOM 1693 O O . CYS B 1 70 ? 3.914 13.797 -1.095 1 98.81 70 CYS B O 1
ATOM 1695 N N . ALA B 1 71 ? 4.789 14.008 -3.18 1 98.88 71 ALA B N 1
ATOM 1696 C CA . ALA B 1 71 ? 4.145 12.836 -3.758 1 98.88 71 ALA B CA 1
ATOM 1697 C C . ALA B 1 71 ? 5.043 12.172 -4.797 1 98.88 71 ALA B C 1
ATOM 1699 O O . ALA B 1 71 ? 5.684 12.852 -5.602 1 98.88 71 ALA B O 1
ATOM 1700 N N . ASN B 1 72 ? 5.117 10.859 -4.688 1 98.69 72 ASN B N 1
ATOM 1701 C CA . ASN B 1 72 ? 5.676 10.023 -5.742 1 98.69 72 ASN B CA 1
ATOM 1702 C C . ASN B 1 72 ? 4.582 9.344 -6.555 1 98.69 72 ASN B C 1
ATOM 1704 O O . ASN B 1 72 ? 3.615 8.82 -5.992 1 98.69 72 ASN B O 1
ATOM 1708 N N . ILE B 1 73 ? 4.742 9.391 -7.914 1 98.81 73 ILE B N 1
ATOM 1709 C CA . ILE B 1 73 ? 3.781 8.711 -8.781 1 98.81 73 ILE B CA 1
ATOM 1710 C C . ILE B 1 73 ? 4.465 7.555 -9.5 1 98.81 73 ILE B C 1
ATOM 1712 O O . ILE B 1 73 ? 5.449 7.754 -10.219 1 98.81 73 ILE B O 1
ATOM 1716 N N . ILE B 1 74 ? 4.012 6.34 -9.234 1 98.5 74 ILE B N 1
ATOM 1717 C CA . ILE B 1 74 ? 4.465 5.129 -9.906 1 98.5 74 ILE B CA 1
ATOM 1718 C C . ILE B 1 74 ? 3.516 4.785 -11.055 1 98.5 74 ILE B C 1
ATOM 1720 O O . ILE B 1 74 ? 2.363 4.414 -10.82 1 98.5 74 ILE B O 1
ATOM 1724 N N . PRO B 1 75 ? 3.977 4.852 -12.289 1 98.06 75 PRO B N 1
ATOM 1725 C CA . PRO B 1 75 ? 3.098 4.594 -13.43 1 98.06 75 PRO B CA 1
ATOM 1726 C C . PRO B 1 75 ? 2.98 3.109 -13.766 1 98.06 75 PRO B C 1
ATOM 1728 O O . PRO B 1 75 ? 3.721 2.289 -13.211 1 98.06 75 PRO B O 1
ATOM 1731 N N . LYS B 1 76 ? 2.025 2.762 -14.594 1 97.31 76 LYS B N 1
ATOM 1732 C CA . LYS B 1 76 ? 1.876 1.455 -15.227 1 97.31 76 LYS B CA 1
ATOM 1733 C C . LYS B 1 76 ? 1.697 0.355 -14.188 1 97.31 76 LYS B C 1
ATOM 1735 O O . LYS B 1 76 ? 2.285 -0.721 -14.305 1 97.31 76 LYS B O 1
ATOM 1740 N N . VAL B 1 77 ? 1.003 0.689 -13.195 1 98.56 77 VAL B N 1
ATOM 1741 C CA . VAL B 1 77 ? 0.632 -0.294 -12.18 1 98.56 77 VAL B CA 1
ATOM 1742 C C . VAL B 1 77 ? -0.572 -1.102 -12.664 1 98.56 77 VAL B C 1
ATOM 1744 O O . VAL B 1 77 ? -1.519 -0.543 -13.219 1 98.56 77 VAL B O 1
ATOM 1747 N N . THR B 1 78 ? -0.506 -2.41 -12.477 1 98.81 78 THR B N 1
ATOM 1748 C CA . THR B 1 78 ? -1.663 -3.252 -12.758 1 98.81 78 THR B CA 1
ATOM 1749 C C . THR B 1 78 ? -2.439 -3.557 -11.484 1 98.81 78 THR B C 1
ATOM 1751 O O . THR B 1 78 ? -1.876 -4.082 -10.516 1 98.81 78 THR B O 1
ATOM 1754 N N . SER B 1 79 ? -3.693 -3.23 -11.477 1 98.69 79 SER B N 1
ATOM 1755 C CA . SER B 1 79 ? -4.559 -3.535 -10.344 1 98.69 79 SER B CA 1
ATOM 1756 C C . SER B 1 79 ? -5.457 -4.734 -10.641 1 98.69 79 SER B C 1
ATOM 1758 O O . SER B 1 79 ? -6.102 -4.789 -11.688 1 98.69 79 SER B O 1
ATOM 1760 N N . ILE B 1 80 ? -5.488 -5.645 -9.734 1 98.81 80 ILE B N 1
ATOM 1761 C CA . ILE B 1 80 ? -6.305 -6.848 -9.836 1 98.81 80 ILE B CA 1
ATOM 1762 C C . ILE B 1 80 ? -7.32 -6.887 -8.695 1 98.81 80 ILE B C 1
ATOM 1764 O O . ILE B 1 80 ? -6.957 -6.699 -7.531 1 98.81 80 ILE B O 1
ATOM 1768 N N . TYR B 1 81 ? -8.555 -7.168 -9.016 1 98 81 TYR B N 1
ATOM 1769 C CA . TYR B 1 81 ? -9.633 -7.223 -8.039 1 98 81 TYR B CA 1
ATOM 1770 C C . TYR B 1 81 ? -10.844 -7.953 -8.609 1 98 81 TYR B C 1
ATOM 1772 O O . TYR B 1 81 ? -10.891 -8.266 -9.797 1 98 81 TYR B O 1
ATOM 1780 N N . GLU B 1 82 ? -11.781 -8.203 -7.742 1 97.06 82 GLU B N 1
ATOM 1781 C CA . GLU B 1 82 ? -13.023 -8.828 -8.18 1 97.06 82 GLU B CA 1
ATOM 1782 C C . GLU B 1 82 ? -14.172 -7.824 -8.203 1 97.06 82 GLU B C 1
ATOM 1784 O O . GLU B 1 82 ? -14.352 -7.062 -7.25 1 97.06 82 GLU B O 1
ATOM 1789 N N . TRP B 1 83 ? -14.828 -7.824 -9.352 1 92.19 83 TRP B N 1
ATOM 1790 C CA . TRP B 1 83 ? -16.031 -7.016 -9.539 1 92.19 83 TRP B CA 1
ATOM 1791 C C . TRP B 1 83 ? -17.078 -7.777 -10.336 1 92.19 83 TRP B C 1
ATOM 1793 O O . TRP B 1 83 ? -16.797 -8.281 -11.422 1 92.19 83 TRP B O 1
ATOM 1803 N N . GLU B 1 84 ? -18.328 -7.824 -9.703 1 92.5 84 GLU B N 1
ATOM 1804 C CA . GLU B 1 84 ? -19.422 -8.562 -10.312 1 92.5 84 GLU B CA 1
ATOM 1805 C C . GLU B 1 84 ? -19.031 -10 -10.617 1 92.5 84 GLU B C 1
ATOM 1807 O O . GLU B 1 84 ? -19.234 -10.484 -11.734 1 92.5 84 GLU B O 1
ATOM 1812 N N . ASN B 1 85 ? -18.266 -10.539 -9.867 1 92.5 85 ASN B N 1
ATOM 1813 C CA . ASN B 1 85 ? -17.891 -11.945 -9.859 1 92.5 85 ASN B CA 1
ATOM 1814 C C . ASN B 1 85 ? -16.875 -12.266 -10.945 1 92.5 85 ASN B C 1
ATOM 1816 O O . ASN B 1 85 ? -16.734 -13.414 -11.367 1 92.5 85 ASN B O 1
ATOM 1820 N N . LYS B 1 86 ? -16.281 -11.281 -11.344 1 97 86 LYS B N 1
ATOM 1821 C CA . LYS B 1 86 ? -15.195 -11.445 -12.305 1 97 86 LYS B CA 1
ATOM 1822 C C . LYS B 1 86 ? -13.914 -10.781 -11.812 1 97 86 LYS B C 1
ATOM 1824 O O . LYS B 1 86 ? -13.961 -9.688 -11.242 1 97 86 LYS B O 1
ATOM 1829 N N . ILE B 1 87 ? -12.812 -11.516 -12.125 1 97.62 87 ILE B N 1
ATOM 1830 C CA . ILE B 1 87 ? -11.531 -10.906 -11.812 1 97.62 87 ILE B CA 1
ATOM 1831 C C . ILE B 1 87 ? -11.164 -9.891 -12.891 1 97.62 87 ILE B C 1
ATOM 1833 O O . ILE B 1 87 ? -11.188 -10.211 -14.086 1 97.62 87 ILE B O 1
ATOM 1837 N N . ASN B 1 88 ? -10.883 -8.688 -12.484 1 97.81 88 ASN B N 1
ATOM 1838 C CA . ASN B 1 88 ? -10.555 -7.586 -13.383 1 97.81 88 ASN B CA 1
ATOM 1839 C C . ASN B 1 88 ? -9.094 -7.172 -13.25 1 97.81 88 ASN B C 1
ATOM 1841 O O . ASN B 1 88 ? -8.5 -7.312 -12.18 1 97.81 88 ASN B O 1
ATOM 1845 N N . GLU B 1 89 ? -8.539 -6.699 -14.391 1 98.19 89 GLU B N 1
ATOM 1846 C CA . GLU B 1 89 ? -7.223 -6.074 -14.453 1 98.19 89 GLU B CA 1
ATOM 1847 C C . GLU B 1 89 ? -7.297 -4.684 -15.07 1 98.19 89 GLU B C 1
ATOM 1849 O O . GLU B 1 89 ? -7.766 -4.523 -16.203 1 98.19 89 GLU B O 1
ATOM 1854 N N . ASP B 1 90 ? -6.852 -3.701 -14.336 1 97.94 90 ASP B N 1
ATOM 1855 C CA . ASP B 1 90 ? -6.828 -2.336 -14.844 1 97.94 90 ASP B CA 1
ATOM 1856 C C . ASP B 1 90 ? -5.43 -1.733 -14.75 1 97.94 90 ASP B C 1
ATOM 1858 O O . ASP B 1 90 ? -4.707 -1.981 -13.781 1 97.94 90 ASP B O 1
ATOM 1862 N N . SER B 1 91 ? -5.043 -0.976 -15.773 1 98.44 91 SER B N 1
ATOM 1863 C CA . SER B 1 91 ? -3.842 -0.152 -15.688 1 98.44 91 SER B CA 1
ATOM 1864 C C . SER B 1 91 ? -4.102 1.125 -14.898 1 98.44 91 SER B C 1
ATOM 1866 O O . SER B 1 91 ? -5.035 1.87 -15.203 1 98.44 91 SER B O 1
ATOM 1868 N N . GLU B 1 92 ? -3.26 1.353 -13.883 1 98.56 92 GLU B N 1
ATOM 1869 C CA . GLU B 1 92 ? -3.438 2.494 -12.992 1 98.56 92 GLU B CA 1
ATOM 1870 C C . GLU B 1 92 ? -2.098 3.143 -12.648 1 98.56 92 GLU B C 1
ATOM 1872 O O . GLU B 1 92 ? -1.057 2.732 -13.164 1 98.56 92 GLU B O 1
ATOM 1877 N N . ALA B 1 93 ? -2.18 4.27 -11.945 1 98.81 93 ALA B N 1
ATOM 1878 C CA . ALA B 1 93 ? -1.02 4.879 -11.305 1 98.81 93 ALA B CA 1
ATOM 1879 C C . ALA B 1 93 ? -1.143 4.816 -9.781 1 98.81 93 ALA B C 1
ATOM 1881 O O . ALA B 1 93 ? -2.24 4.953 -9.234 1 98.81 93 ALA B O 1
ATOM 1882 N N . LEU B 1 94 ? -0.04 4.57 -9.156 1 98.88 94 LEU B N 1
ATOM 1883 C CA . LEU B 1 94 ? 0.018 4.535 -7.695 1 98.88 94 LEU B CA 1
ATOM 1884 C C . LEU B 1 94 ? 0.772 5.742 -7.152 1 98.88 94 LEU B C 1
ATOM 1886 O O . LEU B 1 94 ? 1.887 6.035 -7.59 1 98.88 94 LEU B O 1
ATOM 1890 N N . MET B 1 95 ? 0.113 6.418 -6.258 1 98.88 95 MET B N 1
ATOM 1891 C CA . MET B 1 95 ? 0.746 7.551 -5.586 1 98.88 95 MET B CA 1
ATOM 1892 C C . MET B 1 95 ? 1.203 7.168 -4.184 1 98.88 95 MET B C 1
ATOM 1894 O O . MET B 1 95 ? 0.521 6.414 -3.488 1 98.88 95 MET B O 1
ATOM 1898 N N . MET B 1 96 ? 2.307 7.684 -3.812 1 98.81 96 MET B N 1
ATOM 1899 C CA . MET B 1 96 ? 2.771 7.629 -2.43 1 98.81 96 MET B CA 1
ATOM 1900 C C . MET B 1 96 ? 3.047 9.031 -1.892 1 98.81 96 MET B C 1
ATOM 1902 O O . MET B 1 96 ? 4.023 9.672 -2.285 1 98.81 96 MET B O 1
ATOM 1906 N N . MET B 1 97 ? 2.264 9.492 -0.93 1 98.75 97 MET B N 1
ATOM 1907 C CA . MET B 1 97 ? 2.4 10.797 -0.303 1 98.75 97 MET B CA 1
ATOM 1908 C C . MET B 1 97 ? 3.018 10.68 1.086 1 98.75 97 MET B C 1
ATOM 1910 O O . MET B 1 97 ? 2.799 9.688 1.782 1 98.75 97 MET B O 1
ATOM 1914 N N . LYS B 1 98 ? 3.752 11.602 1.423 1 98.88 98 LYS B N 1
ATOM 1915 C CA . LYS B 1 98 ? 4.254 11.727 2.789 1 98.88 98 LYS B CA 1
ATOM 1916 C C . LYS B 1 98 ? 3.648 12.945 3.486 1 98.88 98 LYS B C 1
ATOM 1918 O O . LYS B 1 98 ? 3.641 14.047 2.934 1 98.88 98 LYS B O 1
ATOM 1923 N N . THR B 1 99 ? 3.121 12.781 4.672 1 98.69 99 THR B N 1
ATOM 1924 C CA . THR B 1 99 ? 2.438 13.859 5.379 1 98.69 99 THR B CA 1
ATOM 1925 C C . THR B 1 99 ? 2.469 13.625 6.887 1 98.69 99 THR B C 1
ATOM 1927 O O . THR B 1 99 ? 3.105 12.68 7.359 1 98.69 99 THR B O 1
ATOM 1930 N N . ARG B 1 100 ? 1.883 14.547 7.605 1 97.88 100 ARG B N 1
ATOM 1931 C CA . ARG B 1 100 ? 1.606 14.328 9.023 1 97.88 100 ARG B CA 1
ATOM 1932 C C . ARG B 1 100 ? 0.448 13.352 9.211 1 97.88 100 ARG B C 1
ATOM 1934 O O . ARG B 1 100 ? -0.572 13.453 8.531 1 97.88 100 ARG B O 1
ATOM 1941 N N . THR B 1 101 ? 0.652 12.516 10.18 1 97.5 101 THR B N 1
ATOM 1942 C CA . THR B 1 101 ? -0.418 11.57 10.469 1 97.5 101 THR B CA 1
ATOM 1943 C C . THR B 1 101 ? -1.716 12.297 10.797 1 97.5 101 THR B C 1
ATOM 1945 O O . THR B 1 101 ? -2.799 11.859 10.406 1 97.5 101 THR B O 1
ATOM 1948 N N . SER B 1 102 ? -1.642 13.422 11.406 1 96.88 102 SER B N 1
ATOM 1949 C CA . SER B 1 102 ? -2.809 14.188 11.82 1 96.88 102 SER B CA 1
ATOM 1950 C C . SER B 1 102 ? -3.543 14.773 10.617 1 96.88 102 SER B C 1
ATOM 1952 O O . SER B 1 102 ? -4.691 15.211 10.734 1 96.88 102 SER B O 1
ATOM 1954 N N . LYS B 1 103 ? -2.908 14.812 9.461 1 97.94 103 LYS B N 1
ATOM 1955 C CA . LYS B 1 103 ? -3.492 15.438 8.281 1 97.94 103 LYS B CA 1
ATOM 1956 C C . LYS B 1 103 ? -4.117 14.398 7.359 1 97.94 103 LYS B C 1
ATOM 1958 O O . LYS B 1 103 ? -4.727 14.742 6.344 1 97.94 103 LYS B O 1
ATOM 1963 N N . VAL B 1 104 ? -4.098 13.18 7.707 1 98.25 104 VAL B N 1
ATOM 1964 C CA . VAL B 1 104 ? -4.516 12.102 6.812 1 98.25 104 VAL B CA 1
ATOM 1965 C C . VAL B 1 104 ? -6.008 12.227 6.516 1 98.25 104 VAL B C 1
ATOM 1967 O O . VAL B 1 104 ? -6.438 12.023 5.379 1 98.25 104 VAL B O 1
ATOM 1970 N N . ASP B 1 105 ? -6.785 12.609 7.457 1 98.31 105 ASP B N 1
ATOM 1971 C CA . ASP B 1 105 ? -8.227 12.742 7.234 1 98.31 105 ASP B CA 1
ATOM 1972 C C . ASP B 1 105 ? -8.523 13.844 6.223 1 98.31 105 ASP B C 1
ATOM 1974 O O . ASP B 1 105 ? -9.352 13.656 5.324 1 98.31 105 ASP B O 1
ATOM 1978 N N . GLU B 1 106 ? -7.852 14.945 6.406 1 98.56 106 GLU B N 1
ATOM 1979 C CA . GLU B 1 106 ? -8.055 16.047 5.469 1 98.56 106 GLU B CA 1
ATOM 1980 C C . GLU B 1 106 ? -7.543 15.688 4.078 1 98.56 106 GLU B C 1
ATOM 1982 O O . GLU B 1 106 ? -8.18 16.016 3.072 1 98.56 106 GLU B O 1
ATOM 1987 N N . LEU B 1 107 ? -6.371 15.078 4.059 1 98.75 107 LEU B N 1
ATOM 1988 C CA . LEU B 1 107 ? -5.832 14.586 2.795 1 98.75 107 LEU B CA 1
ATOM 1989 C C . LEU B 1 107 ? -6.82 13.641 2.115 1 98.75 107 LEU B C 1
ATOM 1991 O O . LEU B 1 107 ? -7.09 13.773 0.918 1 98.75 107 LEU B O 1
ATOM 1995 N N . THR B 1 108 ? -7.387 12.734 2.832 1 98.88 108 THR B N 1
ATOM 1996 C CA . THR B 1 108 ? -8.344 11.758 2.326 1 98.88 108 THR B CA 1
ATOM 1997 C C . THR B 1 108 ? -9.586 12.461 1.773 1 98.88 108 THR B C 1
ATOM 1999 O O . THR B 1 108 ? -10.07 12.109 0.693 1 98.88 108 THR B O 1
ATOM 2002 N N . ALA B 1 109 ? -10.07 13.422 2.48 1 98.75 109 ALA B N 1
ATOM 2003 C CA . ALA B 1 109 ? -11.234 14.18 2.033 1 98.75 109 ALA B CA 1
ATOM 2004 C C . ALA B 1 109 ? -10.961 14.875 0.702 1 98.75 109 ALA B C 1
ATOM 2006 O O . ALA B 1 109 ? -11.805 14.875 -0.195 1 98.75 109 ALA B O 1
ATOM 2007 N N . TYR B 1 110 ? -9.797 15.453 0.666 1 98.81 110 TYR B N 1
ATOM 2008 C CA . TYR B 1 110 ? -9.422 16.125 -0.575 1 98.81 110 TYR B CA 1
ATOM 2009 C C . TYR B 1 110 ? -9.406 15.141 -1.74 1 98.81 110 TYR B C 1
ATOM 2011 O O . TYR B 1 110 ? -9.938 15.43 -2.814 1 98.81 110 TYR B O 1
ATOM 2019 N N . VAL B 1 111 ? -8.766 13.984 -1.56 1 98.88 111 VAL B N 1
ATOM 2020 C CA . VAL B 1 111 ? -8.68 12.969 -2.607 1 98.88 111 VAL B CA 1
ATOM 2021 C C . VAL B 1 111 ? -10.078 12.531 -3.02 1 98.88 111 VAL B C 1
ATOM 2023 O O . VAL B 1 111 ? -10.391 12.461 -4.211 1 98.88 111 VAL B O 1
ATOM 2026 N N . LYS B 1 112 ? -10.938 12.273 -2.1 1 98.75 112 LYS B N 1
ATOM 2027 C CA . LYS B 1 112 ? -12.297 11.844 -2.391 1 98.75 112 LYS B CA 1
ATOM 2028 C C . LYS B 1 112 ? -13.031 12.883 -3.238 1 98.75 112 LYS B C 1
ATOM 2030 O O . LYS B 1 112 ? -13.789 12.531 -4.145 1 98.75 112 LYS B O 1
ATOM 2035 N N . ALA B 1 113 ? -12.789 14.109 -2.959 1 98.62 113 ALA B N 1
ATOM 2036 C CA . ALA B 1 113 ? -13.492 15.195 -3.639 1 98.62 113 ALA B CA 1
ATOM 2037 C C . ALA B 1 113 ? -12.977 15.375 -5.062 1 98.62 113 ALA B C 1
ATOM 2039 O O . ALA B 1 113 ? -13.656 15.945 -5.914 1 98.62 113 ALA B O 1
ATOM 2040 N N . ASN B 1 114 ? -11.805 14.914 -5.367 1 98.69 114 ASN B N 1
ATOM 2041 C CA . ASN B 1 114 ? -11.18 15.234 -6.648 1 98.69 114 ASN B CA 1
ATOM 2042 C C . ASN B 1 114 ? -10.906 13.977 -7.465 1 98.69 114 ASN B C 1
ATOM 2044 O O . ASN B 1 114 ? -10.414 14.062 -8.594 1 98.69 114 ASN B O 1
ATOM 2048 N N . HIS B 1 115 ? -11.195 12.898 -6.93 1 98.75 115 HIS B N 1
ATOM 2049 C CA . HIS B 1 115 ? -10.984 11.609 -7.586 1 98.75 115 HIS B CA 1
ATOM 2050 C C . HIS B 1 115 ? -12.203 11.195 -8.398 1 98.75 115 HIS B C 1
ATOM 2052 O O . HIS B 1 115 ? -13.344 11.383 -7.961 1 98.75 115 HIS B O 1
ATOM 2058 N N . PRO B 1 116 ? -11.977 10.516 -9.555 1 98.31 116 PRO B N 1
ATOM 2059 C CA . PRO B 1 116 ? -13.133 10.156 -10.383 1 98.31 116 PRO B CA 1
ATOM 2060 C C . PRO B 1 116 ? -13.891 8.953 -9.828 1 98.31 116 PRO B C 1
ATOM 2062 O O . PRO B 1 116 ? -15.07 8.758 -10.156 1 98.31 116 PRO B O 1
ATOM 2065 N N . TYR B 1 117 ? -13.227 8.07 -9.031 1 96.31 117 TYR B N 1
ATOM 2066 C CA . TYR B 1 117 ? -13.914 6.918 -8.453 1 96.31 117 TYR B CA 1
ATOM 2067 C C . TYR B 1 117 ? -14.727 7.328 -7.234 1 96.31 117 TYR B C 1
ATOM 2069 O O . TYR B 1 117 ? -14.281 8.141 -6.426 1 96.31 117 TYR B O 1
ATOM 2077 N N . GLN B 1 118 ? -15.82 6.738 -7.062 1 94.25 118 GLN B N 1
ATOM 2078 C CA . GLN B 1 118 ? -16.625 6.973 -5.875 1 94.25 118 GLN B CA 1
ATOM 2079 C C . GLN B 1 118 ? -15.984 6.371 -4.633 1 94.25 118 GLN B C 1
ATOM 2081 O O . GLN B 1 118 ? -16.016 6.969 -3.559 1 94.25 118 GLN B O 1
ATOM 2086 N N . VAL B 1 119 ? -15.523 5.16 -4.785 1 95.81 119 VAL B N 1
ATOM 2087 C CA . VAL B 1 119 ? -14.781 4.508 -3.715 1 95.81 119 VAL B CA 1
ATOM 2088 C C . VAL B 1 119 ? -13.328 4.312 -4.137 1 95.81 119 VAL B C 1
ATOM 2090 O O . VAL B 1 119 ? -12.969 3.275 -4.695 1 95.81 119 VAL B O 1
ATOM 2093 N N . CYS B 1 120 ? -12.547 5.336 -3.832 1 98.06 120 CYS B N 1
ATOM 2094 C CA . CYS B 1 120 ? -11.148 5.297 -4.23 1 98.06 120 CYS B CA 1
ATOM 2095 C C . CYS B 1 120 ? -10.273 4.75 -3.105 1 98.06 120 CYS B C 1
ATOM 2097 O O . CYS B 1 120 ? -10.602 4.906 -1.928 1 98.06 120 CYS B O 1
ATOM 2099 N N . GLU B 1 121 ? -9.234 4.125 -3.473 1 98.38 121 GLU B N 1
ATOM 2100 C CA . GLU B 1 121 ? -8.242 3.629 -2.527 1 98.38 121 GLU B CA 1
ATOM 2101 C C . GLU B 1 121 ? -7.438 4.773 -1.921 1 98.38 121 GLU B C 1
ATOM 2103 O O . GLU B 1 121 ? -6.746 5.5 -2.637 1 98.38 121 GLU B O 1
ATOM 2108 N N . VAL B 1 122 ? -7.512 4.945 -0.643 1 98.81 122 VAL B N 1
ATOM 2109 C CA . VAL B 1 122 ? -6.625 5.73 0.211 1 98.81 122 VAL B CA 1
ATOM 2110 C C . VAL B 1 122 ? -6.262 4.922 1.457 1 98.81 122 VAL B C 1
ATOM 2112 O O . VAL B 1 122 ? -7.137 4.586 2.26 1 98.81 122 VAL B O 1
ATOM 2115 N N . ILE B 1 123 ? -5.008 4.605 1.548 1 98.75 123 ILE B N 1
ATOM 2116 C CA . ILE B 1 123 ? -4.574 3.879 2.734 1 98.75 123 ILE B CA 1
ATOM 2117 C C . ILE B 1 123 ? -3.334 4.551 3.324 1 98.75 123 ILE B C 1
ATOM 2119 O O . ILE B 1 123 ? -2.461 5.012 2.588 1 98.75 123 ILE B O 1
ATOM 2123 N N . ALA B 1 124 ? -3.281 4.621 4.617 1 98.62 124 ALA B N 1
ATOM 2124 C CA . ALA B 1 124 ? -2.164 5.254 5.316 1 98.62 124 ALA B CA 1
ATOM 2125 C C . ALA B 1 124 ? -1.391 4.238 6.148 1 98.62 124 ALA B C 1
ATOM 2127 O O . ALA B 1 124 ? -1.988 3.428 6.863 1 98.62 124 ALA B O 1
ATOM 2128 N N . VAL B 1 125 ? -0.111 4.336 6.023 1 98.06 125 VAL B N 1
ATOM 2129 C CA . VAL B 1 125 ? 0.839 3.525 6.777 1 98.06 125 VAL B CA 1
ATOM 2130 C C . VAL B 1 125 ? 1.74 4.43 7.617 1 98.06 125 VAL B C 1
ATOM 2132 O O . VAL B 1 125 ? 2.273 5.422 7.117 1 98.06 125 VAL B O 1
ATOM 2135 N N . PRO B 1 126 ? 1.926 4.098 8.859 1 97 126 PRO B N 1
ATOM 2136 C CA . PRO B 1 126 ? 2.756 4.965 9.703 1 97 126 PRO B CA 1
ATOM 2137 C C . PRO B 1 126 ? 4.23 4.93 9.312 1 97 126 PRO B C 1
ATOM 2139 O O . PRO B 1 126 ? 4.75 3.871 8.945 1 97 126 PRO B O 1
ATOM 2142 N N . ILE B 1 127 ? 4.785 6.039 9.32 1 97.19 127 ILE B N 1
ATOM 2143 C CA . ILE B 1 127 ? 6.238 6.152 9.266 1 97.19 127 ILE B CA 1
ATOM 2144 C C . ILE B 1 127 ? 6.809 6.191 10.68 1 97.19 127 ILE B C 1
ATOM 2146 O O . ILE B 1 127 ? 6.582 7.148 11.422 1 97.19 127 ILE B O 1
ATOM 2150 N N . THR B 1 128 ? 7.562 5.219 10.992 1 95.56 128 THR B N 1
ATOM 2151 C CA . THR B 1 128 ? 7.926 5.07 12.398 1 95.56 128 THR B CA 1
ATOM 2152 C C . THR B 1 128 ? 9.375 5.496 12.633 1 95.56 128 THR B C 1
ATOM 2154 O O . THR B 1 128 ? 9.781 5.723 13.773 1 95.56 128 THR B O 1
ATOM 2157 N N . ASN B 1 129 ? 10.203 5.516 11.68 1 96.31 129 ASN B N 1
ATOM 2158 C CA . ASN B 1 129 ? 11.609 5.906 11.734 1 96.31 129 ASN B CA 1
ATOM 2159 C C . ASN B 1 129 ? 12.109 6.371 10.375 1 96.31 129 ASN B C 1
ATOM 2161 O O . ASN B 1 129 ? 11.438 6.191 9.359 1 96.31 129 ASN B O 1
ATOM 2165 N N . GLY B 1 130 ? 13.336 7.098 10.398 1 97.19 130 GLY B N 1
ATOM 2166 C CA . GLY B 1 130 ? 13.945 7.609 9.18 1 97.19 130 GLY B CA 1
ATOM 2167 C C . GLY B 1 130 ? 14.914 8.75 9.438 1 97.19 130 GLY B C 1
ATOM 2168 O O . GLY B 1 130 ? 15.445 8.883 10.539 1 97.19 130 GLY B O 1
ATOM 2169 N N . ASN B 1 131 ? 15.242 9.391 8.281 1 98.31 131 ASN B N 1
ATOM 2170 C CA . ASN B 1 131 ? 16.094 10.578 8.375 1 98.31 131 ASN B CA 1
ATOM 2171 C C . ASN B 1 131 ? 15.383 11.719 9.109 1 98.31 131 ASN B C 1
ATOM 2173 O O . ASN B 1 131 ? 14.445 12.312 8.586 1 98.31 131 ASN B O 1
ATOM 2177 N N . ASP B 1 132 ? 15.898 12.086 10.188 1 97.25 132 ASP B N 1
ATOM 2178 C CA . ASP B 1 132 ? 15.266 13.078 11.047 1 97.25 132 ASP B CA 1
ATOM 2179 C C . ASP B 1 132 ? 15.086 14.406 10.305 1 97.25 132 ASP B C 1
ATOM 2181 O O . ASP B 1 132 ? 14.047 15.055 10.438 1 97.25 132 ASP B O 1
ATOM 2185 N N . ALA B 1 133 ? 16.047 14.75 9.562 1 98.25 133 ALA B N 1
ATOM 2186 C CA . ALA B 1 133 ? 15.984 16.016 8.852 1 98.25 133 ALA B CA 1
ATOM 2187 C C . ALA B 1 133 ? 14.852 16.016 7.832 1 98.25 133 ALA B C 1
ATOM 2189 O O . ALA B 1 133 ? 14.148 17.016 7.668 1 98.25 133 ALA B O 1
ATOM 2190 N N . TYR B 1 134 ? 14.672 14.883 7.188 1 98.5 134 TYR B N 1
ATOM 2191 C CA . TYR B 1 134 ? 13.594 14.727 6.215 1 98.5 134 TYR B CA 1
ATOM 2192 C C . TYR B 1 134 ? 12.234 14.75 6.898 1 98.5 134 TYR B C 1
ATOM 2194 O O . TYR B 1 134 ? 11.312 15.422 6.438 1 98.5 134 TYR B O 1
ATOM 2202 N N . LEU B 1 135 ? 12.141 14.023 7.953 1 97.81 135 LEU B N 1
ATOM 2203 C CA . LEU B 1 135 ? 10.883 13.969 8.688 1 97.81 135 LEU B CA 1
ATOM 2204 C C . LEU B 1 135 ? 10.516 15.344 9.242 1 97.81 135 LEU B C 1
ATOM 2206 O O . LEU B 1 135 ? 9.359 15.758 9.18 1 97.81 135 LEU B O 1
ATOM 2210 N N . LYS B 1 136 ? 11.43 16.078 9.719 1 97.31 136 LYS B N 1
ATOM 2211 C CA . LYS B 1 136 ? 11.203 17.438 10.172 1 97.31 136 LYS B CA 1
ATOM 2212 C C . LYS B 1 136 ? 10.742 18.344 9.023 1 97.31 136 LYS B C 1
ATOM 2214 O O . LYS B 1 136 ? 9.891 19.203 9.211 1 97.31 136 LYS B O 1
ATOM 2219 N N . TRP B 1 137 ? 11.422 18.156 7.887 1 98.56 137 TRP B N 1
ATOM 2220 C CA . TRP B 1 137 ? 11.039 18.938 6.715 1 98.56 137 TRP B CA 1
ATOM 2221 C C . TRP B 1 137 ? 9.562 18.734 6.383 1 98.56 137 TRP B C 1
ATOM 2223 O O . TRP B 1 137 ? 8.875 19.688 5.992 1 98.56 137 TRP B O 1
ATOM 2233 N N . ILE B 1 138 ? 9.07 17.484 6.492 1 98.31 138 ILE B N 1
ATOM 2234 C CA . ILE B 1 138 ? 7.648 17.234 6.277 1 98.31 138 ILE B CA 1
ATOM 2235 C C . ILE B 1 138 ? 6.82 18.141 7.184 1 98.31 138 ILE B C 1
ATOM 2237 O O . ILE B 1 138 ? 5.852 18.766 6.738 1 98.31 138 ILE B O 1
ATOM 2241 N N . SER B 1 139 ? 7.152 18.297 8.414 1 96.81 139 SER B N 1
ATOM 2242 C CA . SER B 1 139 ? 6.445 19.125 9.375 1 96.81 139 SER B CA 1
ATOM 2243 C C . SER B 1 139 ? 6.539 20.609 9.008 1 96.81 139 SER B C 1
ATOM 2245 O O . SER B 1 139 ? 5.613 21.375 9.258 1 96.81 139 SER B O 1
ATOM 2247 N N . ASP B 1 140 ? 7.633 20.953 8.453 1 97.75 140 ASP B N 1
ATOM 2248 C CA . ASP B 1 140 ? 7.828 22.344 8.062 1 97.75 140 ASP B CA 1
ATOM 2249 C C . ASP B 1 140 ? 6.91 22.719 6.902 1 97.75 140 ASP B C 1
ATOM 2251 O O . ASP B 1 140 ? 6.445 23.859 6.816 1 97.75 140 ASP B O 1
ATOM 2255 N N . VAL B 1 141 ? 6.672 21.766 6.062 1 98.25 141 VAL B N 1
ATOM 2256 C CA . VAL B 1 141 ? 5.891 22.016 4.855 1 98.25 141 VAL B CA 1
ATOM 2257 C C . VAL B 1 141 ? 4.402 21.891 5.164 1 98.25 141 VAL B C 1
ATOM 2259 O O . VAL B 1 141 ? 3.586 22.656 4.656 1 98.25 141 VAL B O 1
ATOM 2262 N N . VAL B 1 142 ? 4.055 20.859 6 1 98.44 142 VAL B N 1
ATOM 2263 C CA . VAL B 1 142 ? 2.662 20.562 6.312 1 98.44 142 VAL B CA 1
ATOM 2264 C C . VAL B 1 142 ? 2.33 21.062 7.719 1 98.44 142 VAL B C 1
ATOM 2266 O O . VAL B 1 142 ? 2.777 20.484 8.711 1 98.44 142 VAL B O 1
ATOM 2269 N N . PRO B 1 143 ? 1.5 22 7.871 1 96.31 143 PRO B N 1
ATOM 2270 C CA . PRO B 1 143 ? 1.178 22.516 9.203 1 96.31 143 PRO B CA 1
ATOM 2271 C C . PRO B 1 143 ? 0.338 21.547 10.023 1 96.31 143 PRO B C 1
ATOM 2273 O O . PRO B 1 143 ? -0.359 20.703 9.469 1 96.31 143 PRO B O 1
ATOM 2276 N N . GLU B 1 144 ? 0.425 21.688 11.305 1 92.56 144 GLU B N 1
ATOM 2277 C CA . GLU B 1 144 ? -0.406 20.875 12.195 1 92.56 144 GLU B CA 1
ATOM 2278 C C . GLU B 1 144 ? -1.887 21.203 12 1 92.56 144 GLU B C 1
ATOM 2280 O O . GLU B 1 144 ? -2.246 22.312 11.625 1 92.56 144 GLU B O 1
ATOM 2285 N N . LYS B 1 145 ? -2.58 20.078 12.172 1 83.19 145 LYS B N 1
ATOM 2286 C CA . LYS B 1 145 ? -4.023 20.297 12.117 1 83.19 145 LYS B CA 1
ATOM 2287 C C . LYS B 1 145 ? -4.457 21.359 13.117 1 83.19 145 LYS B C 1
ATOM 2289 O O . LYS B 1 145 ? -4.012 21.359 14.273 1 83.19 145 LYS B O 1
ATOM 2294 N N . LYS B 1 146 ? -5.133 22.375 12.594 1 68.62 146 LYS B N 1
ATOM 2295 C CA . LYS B 1 146 ? -5.617 23.422 13.484 1 68.62 146 LYS B CA 1
ATOM 2296 C C . LYS B 1 146 ? -6.711 22.891 14.406 1 68.62 146 LYS B C 1
ATOM 2298 O O . LYS B 1 146 ? -7.617 22.188 13.961 1 68.62 146 LYS B O 1
ATOM 2303 N N . ILE B 1 147 ? -6.465 22.688 15.703 1 61.06 147 ILE B N 1
ATOM 2304 C CA . ILE B 1 147 ? -7.496 22.344 16.672 1 61.06 147 ILE B CA 1
ATOM 2305 C C . ILE B 1 147 ? -8.516 23.484 16.766 1 61.06 147 ILE B C 1
ATOM 2307 O O . ILE B 1 147 ? -8.164 24.625 17.062 1 61.06 147 ILE B O 1
ATOM 2311 N N . ASN B 1 148 ? -9.5 23.5 15.914 1 46 148 ASN B N 1
ATOM 2312 C CA . ASN B 1 148 ? -10.539 24.484 16.219 1 46 148 ASN B CA 1
ATOM 2313 C C . ASN B 1 148 ? -11.367 24.047 17.438 1 46 148 ASN B C 1
ATOM 2315 O O . ASN B 1 148 ? -11.547 22.859 17.672 1 46 148 ASN B O 1
#

Foldseek 3Di:
DDDDPPPPPPPPPPPPPPPPPPCPPPVPVPPPPCPCPVQAFKKKKKWKAQFVVLVVVLQVVCLVVQLFVHKDKAFQDWDWDDDPRDIDIGGIIMMITMATPQSLVVSVVSCCVSGPDVDIDIDIDHDDDDDPVVNVSRPVRHDHDPPD/DPDDDDPPPPPPPPPPPPPPPCPPPPCPVCPPPVPPPPPAFKKKKKWKAQFVVLVVVLQVVCLVVQLFVHKDKAFQDWDWDDDPRDIDIGGIIMMITMATPQSLVVSVVSCCVSGPDVDTDIDIDHDHDDDPVVNVSRCVSHPHDDPD

Secondary structure (DSSP, 8-state):
----------------------------------------SEEEEEEEESSHHHHHHHHHHHHHTTS-SEEEEEEEEEEEEEETTEEEEEEEEEEEEEEEGGGHHHHHHHHHHH-SSSS--EEEEEE-EE-HHHHHHHHHHSPPP---/----------------------------------------SEEEEEEEESSHHHHHHHHHHHHHTTS-SEEEEEEEEEEEEEETTEEEEEEEEEEEEEEEGGGHHHHHHHHHHH-SSSS--EEEEEE-S--HHHHHHHHHHSPPP---

Organism: Dendroctonus ponderosae (NCBI:txid77166)

Nearest PDB structures (foldseek):
  3opk-assembly1_A  TM=9.888E-01  e=3.460E-13  Salmonella enterica subsp. enterica serovar Typhimurium str. LT2
  3gsd-assembly1_A  TM=9.729E-01  e=3.255E-13  Yersinia pestis CO92
  4iyq-assembly1_C  TM=9.540E-01  e=1.996E-13  Ehrlichia chaffeensis str. Arkansas
  4y65-assembly1_A  TM=9.789E-01  e=7.658E-13  Escherichia coli K-12
  4y6i-assembly1_B  TM=9.821E-01  e=9.779E-13  Escherichia coli K-12

Sequence (296 aa):
MLPIGRTFFLSAFILGVTRRTYCIASEIMSSEINATNQSSQYSAVYVTTPNEDVAKKIAHGLVKEKLAACANIIPKVTSIYEWENKINEDSEALMMMKTRTSKVDELTAYVKANHPYQVCEVIAVPITNGNDAYLKWISDVVPEKKINMLPIGRTFFLSAFILGVTRRTYCIASEIMSSEINATNQSSQYSAVYVTTPNEDVAKKIAHGLVKEKLAACANIIPKVTSIYEWENKINEDSEALMMMKTRTSKVDELTAYVKANHPYQVCEVIAVPITNGNDAYLKWISDVVPEKKIN

Solvent-accessible surface area (backbone atoms only — not comparable to full-atom values): 17328 Å² total; per-residue (Å²): 135,86,72,88,76,79,76,80,79,78,78,78,78,76,77,74,75,75,74,74,72,74,71,72,68,70,73,67,70,67,66,68,68,69,58,57,54,71,72,40,68,29,23,38,34,37,33,60,32,75,32,61,68,59,41,49,53,52,44,51,51,34,37,72,70,33,43,20,35,32,32,36,36,38,62,79,35,77,45,74,49,77,56,96,90,34,84,43,80,44,66,22,16,38,34,43,27,39,28,46,40,79,32,47,64,61,39,49,52,53,48,59,74,71,42,92,50,91,83,63,58,76,47,77,42,56,33,76,49,58,31,65,68,36,56,50,46,36,53,72,56,22,68,75,69,77,82,122,133,87,73,86,79,84,79,78,77,76,77,77,75,78,74,74,73,73,73,73,73,70,71,72,69,71,70,68,67,69,69,61,75,66,72,60,55,62,77,39,68,28,22,39,34,40,33,57,31,74,34,61,68,61,42,50,54,52,45,52,50,34,39,73,70,31,44,20,52,46,70,45,78,45,68,72,18,39,36,37,31,69,55,96,89,34,82,44,79,43,68,24,16,39,34,44,28,39,29,45,41,78,33,47,65,60,38,41,51,51,47,58,73,70,42,93,52,90,74,46,55,38,39,25,29,69,40,82,78,77,59,62,69,59,58,49,46,36,53,72,56,22,66,74,68,77,85,123

Radius of gyration: 34.77 Å; Cα contacts (8 Å, |Δi|>4): 474; chains: 2; bounding box: 83×64×113 Å

InterPro domains:
  IPR004323 Divalent ion tolerance protein, CutA [PF03091] (44-140)
  IPR004323 Divalent ion tolerance protein, CutA [PTHR23419] (29-144)
  IPR011322 Nitrogen regulatory PII-like, alpha/beta [SSF54913] (40-142)
  IPR015867 Nitrogen regulatory protein PII/ATP phosphoribosyltransferase, C-terminal [G3DSA:3.30.70.120] (22-143)